Protein AF-A0A974A5U8-F1 (afdb_monomer)

Nearest PDB structures (foldseek):
  4atm-assembly1_A-2  TM=4.761E-01  e=6.269E+00  Homo sapiens
  6l88-assembly2_B  TM=3.454E-01  e=8.872E+00  Homo sapiens

Radius of gyration: 24.15 Å; Cα contacts (8 Å, |Δi|>4): 162; chains: 1; bounding box: 54×30×79 Å

Secondary structure (DSSP, 8-state):
-PPPPPSS--TTTT-S-BSSPPPPTT---GGGG-B-S--TTTS-GGGTEEEEEETTEEEEEEPEETTEE-HHHHHHHHHHTTT-HHHHHHHHHHHHHHHHHHHHHHHHHHTT-STT--HHHHHHHHHHHHHHHHHHHHTTSTTSTTHHHHHHHHHHHHHHHHHHHHHHHHHHHHHHHTT-

Structure (mmCIF, N/CA/C/O backbone):
data_AF-A0A974A5U8-F1
#
_entry.id   AF-A0A974A5U8-F1
#
loop_
_atom_site.group_PDB
_atom_site.id
_atom_site.type_symbol
_atom_site.label_atom_id
_atom_site.label_alt_id
_atom_site.label_comp_id
_atom_site.label_asym_id
_atom_site.label_entity_id
_atom_site.label_seq_id
_atom_site.pdbx_PDB_ins_code
_atom_site.Cartn_x
_atom_site.Cartn_y
_atom_site.Cartn_z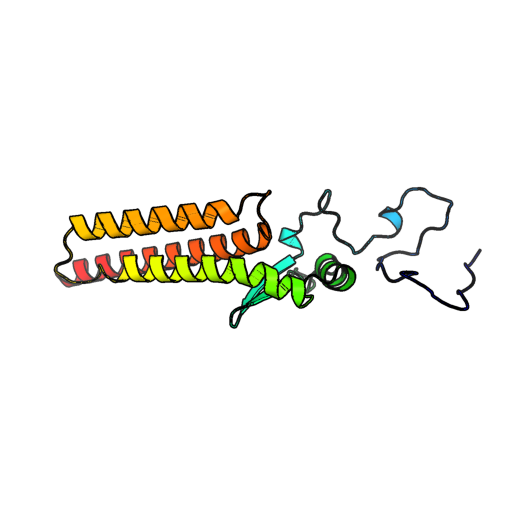
_atom_site.occupancy
_atom_site.B_iso_or_equiv
_atom_site.auth_seq_id
_atom_site.auth_comp_id
_atom_site.auth_asym_id
_atom_site.auth_atom_id
_atom_site.pdbx_PDB_model_num
ATOM 1 N N . MET A 1 1 ? 29.014 -8.882 -35.477 1.00 38.81 1 MET A N 1
ATOM 2 C CA . MET A 1 1 ? 29.226 -7.440 -35.735 1.00 38.81 1 MET A CA 1
ATOM 3 C C . MET A 1 1 ? 28.969 -6.691 -34.433 1.00 38.81 1 MET A C 1
ATOM 5 O O . MET A 1 1 ? 27.930 -6.920 -33.825 1.00 38.81 1 MET A O 1
ATOM 9 N N . GLN A 1 2 ? 29.921 -5.885 -33.952 1.00 43.06 2 GLN A N 1
ATOM 10 C CA . GLN A 1 2 ? 29.710 -5.031 -32.774 1.00 43.06 2 GLN A CA 1
ATOM 11 C C . GLN A 1 2 ? 28.903 -3.799 -33.200 1.00 43.06 2 GLN A C 1
ATOM 13 O O . GLN A 1 2 ? 29.261 -3.146 -34.179 1.00 43.06 2 GLN A O 1
ATOM 18 N N . ALA A 1 3 ? 27.806 -3.504 -32.502 1.00 55.12 3 ALA A N 1
ATOM 19 C CA . ALA A 1 3 ? 27.012 -2.309 -32.762 1.00 55.12 3 ALA A CA 1
ATOM 20 C C . ALA A 1 3 ? 27.851 -1.052 -32.468 1.00 55.12 3 ALA A C 1
ATOM 22 O O . ALA A 1 3 ? 28.459 -0.934 -31.404 1.00 55.12 3 ALA A O 1
ATOM 23 N N . THR A 1 4 ? 27.910 -0.124 -33.425 1.00 62.56 4 THR A N 1
ATOM 24 C CA . THR A 1 4 ? 28.614 1.157 -33.282 1.00 62.56 4 THR A CA 1
ATOM 25 C C . THR A 1 4 ? 27.963 1.990 -32.178 1.00 62.56 4 THR A C 1
ATOM 27 O O . THR A 1 4 ? 26.742 2.142 -32.165 1.00 62.56 4 THR A O 1
ATOM 30 N N . GLN A 1 5 ? 28.759 2.547 -31.259 1.00 59.81 5 GLN A N 1
ATOM 31 C CA . GLN A 1 5 ? 28.211 3.405 -30.207 1.00 59.81 5 GLN A CA 1
ATOM 32 C C . GLN A 1 5 ? 27.567 4.668 -30.810 1.00 59.81 5 GLN A C 1
ATOM 34 O O . GLN A 1 5 ? 28.188 5.331 -31.649 1.00 59.81 5 GLN A O 1
ATOM 39 N N . PRO A 1 6 ? 26.333 5.021 -30.407 1.00 62.78 6 PRO A N 1
ATOM 40 C CA . PRO A 1 6 ? 25.640 6.181 -30.947 1.00 62.78 6 PRO A CA 1
ATOM 41 C C . PRO A 1 6 ? 26.329 7.484 -30.524 1.00 62.78 6 PRO A C 1
ATOM 43 O O . PRO A 1 6 ? 26.659 7.691 -29.360 1.00 62.78 6 PRO A O 1
ATOM 46 N N . ARG A 1 7 ? 26.509 8.393 -31.491 1.00 70.69 7 ARG A N 1
ATOM 47 C CA . ARG A 1 7 ? 27.163 9.705 -31.312 1.00 70.69 7 ARG A CA 1
ATOM 48 C C . ARG A 1 7 ? 26.338 10.704 -30.486 1.00 70.69 7 ARG A C 1
ATOM 50 O O . ARG A 1 7 ? 26.885 11.680 -29.988 1.00 70.69 7 ARG A O 1
ATOM 57 N N . SER A 1 8 ? 25.030 10.477 -30.375 1.00 70.94 8 SER A N 1
ATOM 58 C CA . SER A 1 8 ? 24.090 11.255 -29.569 1.00 70.94 8 SER A CA 1
ATOM 59 C C . SER A 1 8 ? 22.947 10.337 -29.142 1.00 70.94 8 SER A C 1
ATOM 61 O O . SER A 1 8 ? 22.356 9.652 -29.977 1.00 70.94 8 SER A O 1
ATOM 63 N N . LEU A 1 9 ? 22.663 10.297 -27.840 1.00 65.81 9 LEU A N 1
ATOM 64 C CA . LEU A 1 9 ? 21.515 9.592 -27.276 1.00 65.81 9 LEU A CA 1
ATOM 65 C C . LEU A 1 9 ? 20.388 10.614 -27.108 1.00 65.81 9 LEU A C 1
ATOM 67 O O . LEU A 1 9 ? 20.517 11.556 -26.328 1.00 65.81 9 LEU A O 1
ATOM 71 N N . MET A 1 10 ? 19.294 10.438 -27.847 1.00 66.38 10 MET A N 1
ATOM 72 C CA . MET A 1 10 ? 18.074 11.231 -27.689 1.00 66.38 10 MET A CA 1
ATOM 73 C C . MET A 1 10 ? 16.918 10.340 -27.221 1.00 66.38 10 MET A C 1
ATOM 75 O O . MET A 1 10 ? 16.857 9.153 -27.545 1.00 66.38 10 MET A O 1
ATOM 79 N N . GLY A 1 11 ? 15.988 10.916 -26.458 1.00 70.00 11 GLY A N 1
ATOM 80 C CA . GLY A 1 11 ? 14.833 10.195 -25.919 1.00 70.00 11 GLY A CA 1
ATOM 81 C C . GLY A 1 11 ? 15.207 9.173 -24.839 1.00 70.00 11 GLY A C 1
ATOM 82 O O . GLY A 1 11 ? 16.127 9.392 -24.056 1.00 70.00 11 GLY A O 1
ATOM 83 N N . LYS A 1 12 ? 14.470 8.053 -24.786 1.00 66.31 12 LYS A N 1
ATOM 84 C CA . LYS A 1 12 ? 14.671 7.001 -23.772 1.00 66.31 12 LYS A CA 1
ATOM 85 C C . LYS A 1 12 ? 15.858 6.075 -24.058 1.00 66.31 12 LYS A C 1
ATOM 87 O O . LYS A 1 12 ? 16.250 5.344 -23.162 1.00 66.31 12 LYS A O 1
ATOM 92 N N . ALA A 1 13 ? 16.423 6.112 -25.268 1.00 69.31 13 ALA A N 1
ATOM 93 C CA . ALA A 1 13 ? 17.576 5.331 -25.729 1.00 69.31 13 ALA A CA 1
ATOM 94 C C . ALA A 1 13 ? 17.834 4.013 -24.954 1.00 69.31 13 ALA A C 1
ATOM 96 O O . ALA A 1 13 ? 17.083 3.059 -25.116 1.00 69.31 13 ALA A O 1
ATOM 97 N N . THR A 1 14 ? 18.856 3.959 -24.092 1.00 69.12 14 THR A N 1
ATOM 98 C CA . THR A 1 14 ? 19.227 2.779 -23.284 1.00 69.12 14 THR A CA 1
ATOM 99 C C . THR A 1 14 ? 18.806 2.884 -21.812 1.00 69.12 14 THR A C 1
ATOM 101 O O . THR A 1 14 ? 19.396 2.224 -20.961 1.00 69.12 14 THR A O 1
ATOM 104 N N . GLN A 1 15 ? 17.814 3.718 -21.485 1.00 79.25 15 GLN A N 1
ATOM 105 C CA . GLN A 1 15 ? 17.386 3.991 -20.103 1.00 79.25 15 GLN A CA 1
ATOM 106 C C . GLN A 1 15 ? 16.661 2.819 -19.429 1.00 79.25 15 GLN A C 1
ATOM 108 O O . GLN A 1 15 ? 16.457 2.870 -18.220 1.00 79.25 15 GLN A O 1
ATOM 113 N N . PH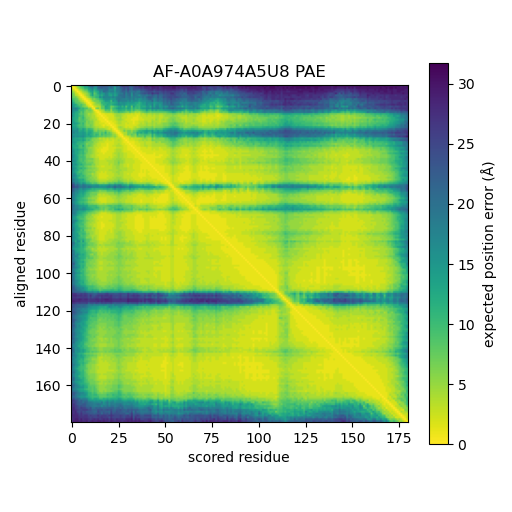E A 1 16 ? 16.265 1.786 -20.180 1.00 87.25 16 PHE A N 1
ATOM 114 C CA . PHE A 1 16 ? 15.623 0.594 -19.626 1.00 87.25 16 PHE A CA 1
ATOM 115 C C . PHE A 1 16 ? 16.658 -0.486 -19.304 1.00 87.25 16 PHE A C 1
ATOM 117 O O . PHE A 1 16 ? 17.203 -1.071 -20.235 1.00 87.25 16 PHE A O 1
ATOM 124 N N . PRO A 1 17 ? 16.966 -0.734 -18.033 1.00 91.31 17 PRO A N 1
ATOM 125 C CA . PRO A 1 17 ? 18.059 -1.598 -17.601 1.00 91.31 17 PRO A CA 1
ATOM 126 C C . PRO A 1 17 ? 17.793 -3.079 -17.916 1.00 91.31 17 PRO A C 1
ATOM 128 O O . PRO A 1 17 ? 16.652 -3.544 -17.875 1.00 91.31 17 PRO A O 1
ATOM 131 N N . VAL A 1 18 ? 18.861 -3.800 -18.254 1.00 93.06 18 VAL A N 1
ATOM 132 C CA . VAL A 1 18 ? 18.850 -5.213 -18.660 1.00 93.06 18 VAL A CA 1
ATOM 133 C C . VAL A 1 18 ? 20.073 -5.928 -18.078 1.00 93.06 18 VAL A C 1
ATOM 135 O O . VAL A 1 18 ? 21.117 -5.294 -17.902 1.00 93.06 18 VAL A O 1
ATOM 138 N N . GLY A 1 19 ? 19.946 -7.218 -17.769 1.00 92.06 19 GLY A N 1
ATOM 139 C CA . GLY A 1 19 ? 21.006 -8.038 -17.169 1.00 92.06 19 GLY A CA 1
ATOM 140 C C . GLY A 1 19 ? 21.928 -8.738 -18.165 1.00 92.06 19 GLY A C 1
ATOM 141 O O . GLY A 1 19 ? 23.041 -9.125 -17.809 1.00 92.06 19 GLY A O 1
ATOM 142 N N . ALA A 1 20 ? 21.507 -8.851 -19.423 1.00 90.62 20 ALA A N 1
ATOM 143 C CA . ALA A 1 20 ? 22.259 -9.491 -20.494 1.00 90.62 20 ALA A CA 1
ATOM 144 C C . ALA A 1 20 ? 22.532 -8.518 -21.660 1.00 90.62 20 ALA A C 1
ATOM 146 O O . ALA A 1 20 ? 22.000 -7.401 -21.693 1.00 90.62 20 ALA A O 1
ATOM 147 N N . PRO A 1 21 ? 23.395 -8.892 -22.627 1.00 88.81 21 PRO A N 1
ATOM 148 C CA . PRO A 1 21 ? 23.614 -8.081 -23.816 1.00 88.81 21 PRO A CA 1
ATOM 149 C C . PRO A 1 21 ? 22.301 -7.773 -24.538 1.00 88.81 21 PRO A C 1
ATOM 151 O O . PRO A 1 21 ? 21.473 -8.658 -24.738 1.00 88.81 21 PRO A O 1
ATOM 154 N N . ARG A 1 22 ? 22.151 -6.517 -24.969 1.00 85.94 22 ARG A N 1
ATOM 155 C CA . ARG A 1 22 ? 21.023 -6.086 -25.800 1.00 85.94 22 ARG A CA 1
ATOM 156 C C . ARG A 1 22 ? 20.930 -6.961 -27.041 1.00 85.94 22 ARG A C 1
ATOM 158 O O . ARG A 1 22 ? 21.932 -7.176 -27.733 1.00 85.94 22 ARG A O 1
ATOM 165 N N . LEU A 1 23 ? 19.725 -7.410 -27.336 1.00 83.69 23 LEU A N 1
ATOM 166 C CA . LEU A 1 23 ? 19.418 -8.167 -28.523 1.00 83.69 23 LEU A CA 1
ATOM 167 C C . LEU A 1 23 ? 19.637 -7.310 -29.759 1.00 83.69 23 LEU A C 1
ATOM 169 O O . LEU A 1 23 ? 19.350 -6.114 -29.824 1.00 83.69 23 LEU A O 1
ATOM 173 N N . GLN A 1 24 ? 20.175 -7.978 -30.765 1.00 81.00 24 GLN A N 1
ATOM 174 C CA . GLN A 1 24 ? 20.174 -7.498 -32.134 1.00 81.00 24 GLN A CA 1
ATOM 175 C C . GLN A 1 24 ? 18.938 -8.088 -32.819 1.00 81.00 24 GLN A C 1
ATOM 177 O O . GLN A 1 24 ? 18.454 -9.131 -32.382 1.00 81.00 24 GLN A O 1
ATOM 182 N N . ALA A 1 25 ? 18.445 -7.448 -33.884 1.00 76.12 25 ALA A N 1
ATOM 183 C CA . ALA A 1 25 ? 17.259 -7.861 -34.652 1.00 76.12 25 ALA A CA 1
ATOM 184 C C . ALA A 1 25 ? 17.480 -9.173 -35.445 1.00 76.12 25 ALA A C 1
ATOM 186 O O . ALA A 1 25 ? 17.411 -9.211 -36.669 1.00 76.12 25 ALA A O 1
ATOM 187 N N . ILE A 1 26 ? 17.847 -10.230 -34.727 1.00 78.81 26 ILE A N 1
ATOM 188 C CA . ILE A 1 26 ? 18.207 -11.573 -35.187 1.00 78.81 26 ILE A CA 1
ATOM 189 C C . ILE A 1 26 ? 17.361 -12.613 -34.426 1.00 78.81 26 ILE A C 1
ATOM 191 O O . ILE A 1 26 ? 17.178 -13.724 -34.912 1.00 78.81 26 ILE A O 1
ATOM 195 N N . SER A 1 27 ? 16.838 -12.256 -33.247 1.00 79.19 27 SER A N 1
ATOM 196 C CA . SER A 1 27 ? 15.986 -13.094 -32.403 1.00 79.19 27 SER A CA 1
ATOM 197 C C . SER A 1 27 ? 14.841 -12.261 -31.829 1.00 79.19 27 SER A C 1
ATOM 199 O O . SER A 1 27 ? 15.075 -11.133 -31.397 1.00 79.19 27 SER A O 1
ATOM 201 N N . ASP A 1 28 ? 13.644 -12.846 -31.781 1.00 80.19 28 ASP A N 1
ATOM 202 C CA . ASP A 1 28 ? 12.438 -12.244 -31.189 1.00 80.19 28 ASP A CA 1
ATOM 203 C C . ASP A 1 28 ? 12.263 -12.604 -29.699 1.00 80.19 28 ASP A C 1
ATOM 205 O O . ASP A 1 28 ? 11.288 -12.199 -29.060 1.00 80.19 28 ASP A O 1
ATOM 209 N N . ASP A 1 29 ? 13.194 -13.371 -29.116 1.00 87.69 29 ASP A N 1
ATOM 210 C CA . ASP A 1 29 ? 13.179 -13.682 -27.684 1.00 87.69 29 ASP A CA 1
ATOM 211 C C . ASP A 1 29 ? 13.690 -12.499 -26.856 1.00 87.69 29 ASP A C 1
ATOM 213 O O . ASP A 1 29 ? 14.825 -12.488 -26.386 1.00 87.69 29 ASP A O 1
ATOM 217 N N . HIS A 1 30 ? 12.829 -11.502 -26.656 1.00 83.12 30 HIS A N 1
ATOM 218 C CA . HIS A 1 30 ? 13.140 -10.296 -25.886 1.00 83.12 30 HIS A CA 1
ATOM 219 C C . HIS A 1 30 ? 13.536 -10.562 -24.420 1.00 83.12 30 HIS A C 1
ATOM 221 O O . HIS A 1 30 ? 14.158 -9.705 -23.791 1.00 83.12 30 HIS A O 1
ATOM 227 N N . PHE A 1 31 ? 13.224 -11.739 -23.864 1.00 87.31 31 PHE A N 1
ATOM 228 C CA . PHE A 1 31 ? 13.576 -12.090 -22.483 1.00 87.31 31 PHE A CA 1
ATOM 229 C C . PHE A 1 31 ? 15.029 -12.526 -22.334 1.00 87.31 31 PHE A C 1
ATOM 231 O O . PHE A 1 31 ? 15.563 -12.471 -21.226 1.00 87.31 31 PHE A O 1
ATOM 238 N N . ALA A 1 32 ? 15.699 -12.858 -23.438 1.00 88.81 32 ALA A N 1
ATOM 239 C CA . ALA A 1 32 ? 17.131 -13.108 -23.439 1.00 88.81 32 ALA A CA 1
ATOM 240 C C . ALA A 1 32 ? 17.954 -11.878 -23.004 1.00 88.81 32 ALA A C 1
ATOM 242 O O . ALA A 1 32 ? 19.083 -12.059 -22.556 1.00 88.81 32 ALA A O 1
ATOM 243 N N . GLU A 1 33 ? 17.402 -10.652 -23.058 1.00 89.62 33 GLU A N 1
ATOM 244 C CA . GLU A 1 33 ? 18.043 -9.458 -22.473 1.00 89.62 33 GLU A CA 1
ATOM 245 C C . GLU A 1 33 ? 18.009 -9.444 -20.938 1.00 89.62 33 GLU A C 1
ATOM 247 O O . GLU A 1 33 ? 18.768 -8.697 -20.330 1.00 89.62 33 GLU A O 1
ATOM 252 N N . GLN A 1 34 ? 17.167 -10.253 -20.289 1.00 92.56 34 GLN A N 1
ATOM 253 C CA . GLN A 1 34 ? 16.908 -10.186 -18.845 1.00 92.56 34 GLN A CA 1
ATOM 254 C C . GLN A 1 34 ? 16.459 -8.774 -18.420 1.00 92.56 34 GLN A C 1
ATOM 256 O O . GLN A 1 34 ? 17.217 -8.048 -17.771 1.00 92.56 34 GLN A O 1
ATOM 261 N N . PRO A 1 35 ? 15.254 -8.329 -18.822 1.00 93.31 35 PRO A N 1
ATOM 262 C CA . PRO A 1 35 ? 14.765 -7.001 -18.473 1.00 93.31 35 PRO A CA 1
ATOM 263 C C . PRO A 1 35 ? 14.657 -6.844 -16.956 1.00 93.31 35 PRO A C 1
ATOM 265 O O . PRO A 1 35 ? 14.105 -7.707 -16.280 1.00 93.31 35 PRO A O 1
ATOM 268 N N . TYR A 1 36 ? 15.144 -5.719 -16.425 1.00 94.88 36 TYR A N 1
ATOM 269 C CA . TYR A 1 36 ? 15.036 -5.432 -14.994 1.00 94.88 36 TYR A CA 1
ATOM 270 C C . TYR A 1 36 ? 13.783 -4.629 -14.613 1.00 94.88 36 TYR A C 1
ATOM 272 O O . TYR A 1 36 ? 13.627 -4.223 -13.467 1.00 94.88 36 TYR A O 1
ATOM 280 N N . LEU A 1 37 ? 12.870 -4.383 -15.552 1.00 94.75 37 LEU A N 1
ATOM 281 C CA . LEU A 1 37 ? 11.547 -3.869 -15.209 1.00 94.75 37 LEU A CA 1
ATOM 282 C C . LEU A 1 37 ? 10.621 -5.014 -14.818 1.00 94.75 37 LEU A C 1
ATOM 284 O O . LEU A 1 37 ? 10.591 -6.041 -15.492 1.00 94.75 37 LEU A O 1
ATOM 288 N N . ILE A 1 38 ? 9.823 -4.793 -13.776 1.00 95.94 38 ILE A N 1
ATOM 289 C CA . ILE A 1 38 ? 8.748 -5.705 -13.393 1.00 95.94 38 ILE A CA 1
ATOM 290 C C . ILE A 1 38 ? 7.733 -5.767 -14.538 1.00 95.94 38 ILE A C 1
ATOM 292 O O . ILE A 1 38 ? 7.203 -4.739 -14.967 1.00 95.94 38 ILE A O 1
ATOM 296 N N . ASP A 1 39 ? 7.449 -6.983 -14.998 1.00 94.44 39 ASP A N 1
ATOM 297 C CA . ASP A 1 39 ? 6.276 -7.312 -15.803 1.00 94.44 39 ASP A CA 1
ATOM 298 C C . ASP A 1 39 ? 5.210 -7.893 -14.859 1.00 94.44 39 ASP A C 1
ATOM 300 O O . ASP A 1 39 ? 5.325 -9.061 -14.479 1.00 94.44 39 ASP A O 1
ATOM 304 N N . PRO A 1 40 ? 4.168 -7.125 -14.478 1.00 93.06 40 PRO A N 1
ATOM 305 C CA . PRO A 1 40 ? 3.154 -7.582 -13.526 1.00 93.06 40 PRO A CA 1
ATOM 306 C C . PRO A 1 40 ? 2.346 -8.797 -13.999 1.00 93.06 40 PRO A C 1
ATOM 308 O O . PRO A 1 40 ? 1.612 -9.387 -13.214 1.00 93.06 40 PRO A O 1
ATOM 311 N N . THR A 1 41 ? 2.439 -9.172 -15.281 1.00 93.19 41 THR A N 1
ATOM 312 C CA . THR A 1 41 ? 1.776 -10.373 -15.816 1.00 93.19 41 THR A CA 1
ATOM 313 C C . THR A 1 41 ? 2.575 -11.654 -15.570 1.00 93.19 41 THR A C 1
ATOM 315 O O . THR A 1 41 ? 2.069 -12.751 -15.803 1.00 93.19 41 THR A O 1
ATOM 318 N N . ARG A 1 42 ? 3.825 -11.523 -15.109 1.00 92.31 42 ARG A N 1
ATOM 319 C CA . ARG A 1 42 ? 4.779 -12.629 -14.934 1.00 92.31 42 ARG A CA 1
ATOM 320 C C . ARG A 1 42 ? 5.436 -12.640 -13.564 1.00 92.31 42 ARG A C 1
ATOM 322 O O . ARG A 1 42 ? 5.719 -13.711 -13.037 1.00 92.31 42 ARG A O 1
ATOM 329 N N . THR A 1 43 ? 5.690 -11.459 -13.020 1.00 94.00 43 THR A N 1
ATOM 330 C CA . THR A 1 43 ? 6.336 -11.247 -11.732 1.00 94.00 43 THR A CA 1
ATOM 331 C C . THR A 1 43 ? 5.346 -10.565 -10.812 1.00 94.00 43 THR A C 1
ATOM 333 O O . THR A 1 43 ? 4.816 -9.509 -11.155 1.00 94.00 43 THR A O 1
ATOM 336 N N . ASP A 1 44 ? 5.121 -11.159 -9.644 1.00 94.56 44 ASP A N 1
ATOM 337 C CA . ASP A 1 44 ? 4.320 -10.543 -8.595 1.00 94.56 44 ASP A CA 1
ATOM 338 C C . ASP A 1 44 ? 5.040 -9.292 -8.052 1.00 94.56 44 ASP A C 1
ATOM 340 O O . ASP A 1 44 ? 6.115 -9.420 -7.457 1.00 94.56 44 ASP A O 1
ATOM 344 N N . PRO A 1 45 ? 4.492 -8.076 -8.244 1.00 95.44 45 PRO A N 1
ATOM 345 C CA . PRO A 1 45 ? 5.136 -6.855 -7.776 1.00 95.44 45 PRO A CA 1
ATOM 346 C C . PRO A 1 45 ? 5.261 -6.777 -6.250 1.00 95.44 45 PRO A C 1
ATOM 348 O O . PRO A 1 45 ? 6.132 -6.054 -5.770 1.00 95.44 45 PRO A O 1
ATOM 351 N N . GLU A 1 46 ? 4.420 -7.486 -5.489 1.00 93.56 46 GLU A N 1
ATOM 352 C CA . GLU A 1 46 ? 4.452 -7.463 -4.017 1.00 93.56 46 GLU A CA 1
ATOM 353 C C . GLU A 1 46 ? 5.729 -8.101 -3.450 1.00 93.56 46 GLU A C 1
ATOM 355 O O . GLU A 1 46 ? 6.159 -7.756 -2.351 1.00 93.56 46 GLU A O 1
ATOM 360 N N . LEU A 1 47 ? 6.384 -8.975 -4.220 1.00 95.12 47 LEU A N 1
ATOM 361 C CA . LEU A 1 47 ? 7.660 -9.588 -3.843 1.00 95.12 47 LEU A CA 1
ATOM 362 C C . LEU A 1 47 ? 8.863 -8.675 -4.111 1.00 95.12 47 LEU A C 1
ATOM 364 O O . LEU A 1 47 ? 9.932 -8.876 -3.54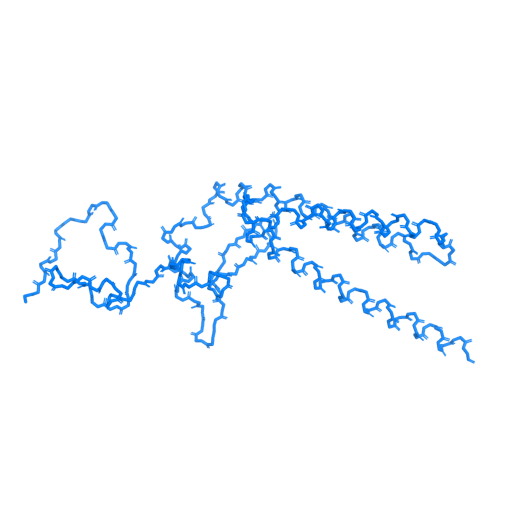0 1.00 95.12 47 LEU A O 1
ATOM 368 N N . GLU A 1 48 ? 8.691 -7.675 -4.975 1.00 97.12 48 GLU A N 1
ATOM 369 C CA . GLU A 1 48 ? 9.772 -6.818 -5.469 1.00 97.12 48 GLU A CA 1
ATOM 370 C C . GLU A 1 48 ? 9.696 -5.391 -4.905 1.00 97.12 48 GLU A C 1
ATOM 372 O O . GLU A 1 48 ? 10.693 -4.662 -4.898 1.00 97.12 48 GLU A O 1
ATOM 377 N N . LEU A 1 49 ? 8.520 -4.972 -4.428 1.00 97.19 49 LEU A N 1
ATOM 378 C CA . LEU A 1 49 ? 8.232 -3.619 -3.956 1.00 97.19 49 LEU A CA 1
ATOM 379 C C . LEU A 1 49 ? 7.750 -3.629 -2.505 1.00 97.19 49 LEU A C 1
ATOM 381 O O . LEU A 1 49 ? 6.860 -4.383 -2.130 1.00 97.19 49 LEU A O 1
ATOM 385 N N . LEU A 1 50 ? 8.278 -2.703 -1.708 1.00 96.12 50 LEU A N 1
ATOM 386 C CA . LEU A 1 50 ? 7.895 -2.490 -0.320 1.00 96.12 50 LEU A CA 1
ATOM 387 C C . LEU A 1 50 ? 7.240 -1.118 -0.154 1.00 96.12 50 LEU A C 1
ATOM 389 O O . LEU A 1 50 ? 7.834 -0.086 -0.469 1.00 96.12 50 LEU A O 1
ATOM 393 N N . TRP A 1 51 ? 6.027 -1.091 0.391 1.00 95.62 51 TRP A N 1
ATOM 394 C CA . TRP A 1 51 ? 5.370 0.155 0.775 1.00 95.62 51 TRP A CA 1
ATOM 395 C C . TRP A 1 51 ? 5.824 0.597 2.162 1.00 95.62 51 TRP A C 1
ATOM 397 O O . TRP A 1 51 ? 5.647 -0.117 3.145 1.00 95.62 51 TRP A O 1
ATOM 407 N N . LEU A 1 52 ? 6.353 1.815 2.251 1.00 91.75 52 LEU A N 1
ATOM 408 C CA . LEU A 1 52 ? 6.664 2.464 3.517 1.00 91.75 52 LEU A CA 1
ATOM 409 C C . LEU A 1 52 ? 5.712 3.628 3.769 1.00 91.75 52 LEU A C 1
ATOM 411 O O . LEU A 1 52 ? 5.374 4.408 2.870 1.00 91.75 52 LEU A O 1
ATOM 415 N N . HIS A 1 53 ? 5.309 3.771 5.028 1.00 86.94 53 HIS A N 1
ATOM 416 C CA . HIS A 1 53 ? 4.424 4.830 5.497 1.00 86.94 53 HIS A CA 1
ATOM 417 C C . HIS A 1 53 ? 5.124 5.611 6.618 1.00 86.94 53 HIS A C 1
ATOM 419 O O . HIS A 1 53 ? 4.961 5.301 7.795 1.00 86.94 53 HIS A O 1
ATOM 425 N N . HIS A 1 54 ? 5.911 6.633 6.268 1.00 71.62 54 HIS A N 1
ATOM 426 C CA . HIS A 1 54 ? 6.672 7.444 7.228 1.00 71.62 54 HIS A CA 1
ATOM 427 C C . HIS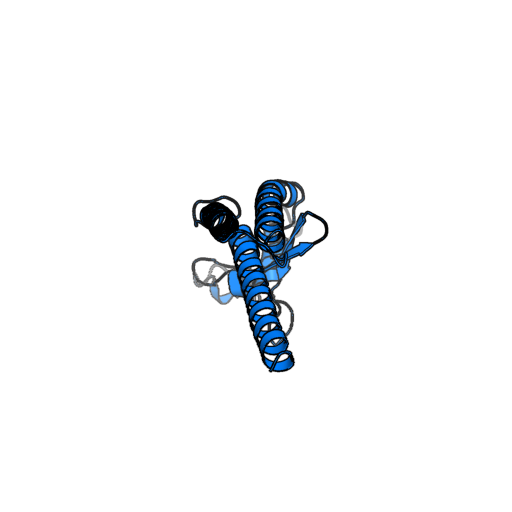 A 1 54 ? 6.248 8.920 7.184 1.00 71.62 54 HIS A C 1
ATOM 429 O O . HIS A 1 54 ? 5.865 9.428 6.133 1.00 71.62 54 HIS A O 1
ATOM 435 N N . ALA A 1 55 ? 6.285 9.607 8.335 1.00 66.88 55 ALA A N 1
ATOM 436 C CA . ALA A 1 55 ? 6.128 11.066 8.465 1.00 66.88 55 ALA A CA 1
ATOM 437 C C . ALA A 1 55 ? 4.980 11.711 7.647 1.00 66.88 55 ALA A C 1
ATOM 439 O O . ALA A 1 55 ? 5.097 12.829 7.153 1.00 66.88 55 ALA A O 1
ATOM 440 N N . GLY A 1 56 ? 3.850 11.014 7.503 1.00 80.75 56 GLY A N 1
ATOM 441 C CA . GLY A 1 56 ? 2.660 11.545 6.824 1.00 80.75 56 GLY A CA 1
ATOM 442 C C . GLY A 1 56 ? 2.493 11.134 5.360 1.00 80.75 56 GLY A C 1
ATOM 443 O O . GLY A 1 56 ? 1.368 11.173 4.879 1.00 80.75 56 GLY A O 1
ATOM 444 N N . TYR A 1 57 ? 3.528 10.638 4.688 1.00 86.19 57 TYR A N 1
ATOM 445 C CA . TYR A 1 57 ? 3.481 10.247 3.276 1.00 86.19 57 TYR A CA 1
ATOM 446 C C . TYR A 1 57 ? 3.703 8.740 3.091 1.00 86.19 57 TYR A C 1
ATOM 448 O O . TYR A 1 57 ? 4.027 8.015 4.034 1.00 86.19 57 TYR A O 1
ATOM 456 N N . SER A 1 58 ? 3.489 8.257 1.866 1.00 90.44 58 SER A N 1
ATOM 457 C CA . SER A 1 58 ? 3.862 6.898 1.473 1.00 90.44 58 SER A CA 1
ATOM 458 C C . SER A 1 58 ? 4.932 6.936 0.393 1.00 90.44 58 SER A C 1
ATOM 460 O O . SER A 1 58 ? 4.804 7.702 -0.563 1.00 90.44 58 SER A O 1
ATOM 462 N N . ILE A 1 59 ? 5.958 6.102 0.521 1.00 94.06 59 ILE A N 1
ATOM 463 C CA . ILE A 1 59 ? 6.975 5.847 -0.505 1.00 94.06 59 ILE A CA 1
ATOM 464 C C . ILE A 1 59 ? 7.038 4.356 -0.817 1.00 94.06 59 ILE A C 1
ATOM 466 O O . ILE A 1 59 ? 6.593 3.535 -0.018 1.00 94.06 59 ILE A O 1
ATOM 470 N N . VAL A 1 60 ? 7.561 4.037 -1.996 1.00 95.81 60 VAL A N 1
ATOM 471 C CA . VAL A 1 60 ? 7.865 2.668 -2.410 1.00 95.81 60 VAL A CA 1
ATOM 472 C C . VAL A 1 60 ? 9.374 2.490 -2.382 1.00 95.81 60 VAL A C 1
ATOM 474 O O . VAL A 1 60 ? 10.093 3.293 -2.974 1.00 95.81 60 VAL A O 1
ATOM 477 N N . GLU A 1 61 ? 9.850 1.447 -1.728 1.00 96.56 61 GLU A N 1
ATOM 478 C CA . GLU A 1 61 ? 11.240 1.005 -1.787 1.00 96.56 61 GLU A CA 1
ATOM 479 C C . GLU A 1 61 ? 11.328 -0.357 -2.473 1.00 96.56 61 GLU A C 1
ATOM 481 O O . GLU A 1 61 ? 10.319 -1.031 -2.681 1.00 96.56 61 GLU A O 1
ATOM 486 N N . ALA A 1 62 ? 12.534 -0.747 -2.878 1.00 97.62 62 ALA A N 1
ATOM 487 C CA . ALA A 1 62 ? 12.754 -2.108 -3.337 1.00 97.62 62 ALA A CA 1
ATOM 488 C C . ALA A 1 62 ? 12.621 -3.057 -2.141 1.00 97.62 62 ALA A C 1
ATOM 490 O O . ALA A 1 62 ? 13.166 -2.782 -1.070 1.00 97.62 62 ALA A O 1
ATOM 491 N N . ALA A 1 63 ? 11.908 -4.166 -2.324 1.00 97.06 63 ALA A N 1
ATOM 492 C CA . ALA A 1 63 ? 11.849 -5.215 -1.316 1.00 97.06 63 ALA A CA 1
ATOM 493 C C . ALA A 1 63 ? 13.256 -5.766 -1.038 1.00 97.06 63 ALA A C 1
ATOM 495 O O . ALA A 1 63 ? 14.120 -5.764 -1.915 1.00 97.06 63 ALA A O 1
ATOM 496 N N . VAL A 1 64 ? 13.505 -6.223 0.189 1.00 95.94 64 VAL A N 1
ATOM 497 C CA . VAL A 1 64 ? 14.795 -6.813 0.572 1.00 95.94 64 VAL A CA 1
ATOM 498 C C . VAL A 1 64 ? 14.723 -8.327 0.396 1.00 95.94 64 VAL A C 1
ATOM 500 O O . VAL A 1 64 ? 13.918 -8.993 1.044 1.00 95.94 64 VAL A O 1
ATOM 503 N N . CYS A 1 65 ? 15.585 -8.860 -0.463 1.00 89.06 65 CYS A N 1
ATOM 504 C CA . CYS A 1 65 ? 15.770 -10.286 -0.712 1.00 89.06 65 CYS A CA 1
ATOM 505 C C . CYS A 1 65 ? 17.035 -10.803 0.004 1.00 89.06 65 CYS A C 1
ATOM 507 O O . CYS A 1 65 ? 17.772 -10.039 0.632 1.00 89.06 65 CYS A O 1
ATOM 509 N N . SER A 1 66 ? 17.318 -12.106 -0.109 1.00 88.19 66 SER A N 1
ATOM 510 C CA . SER A 1 66 ? 18.512 -12.745 0.477 1.00 88.19 66 SER A CA 1
ATOM 511 C C . SER A 1 66 ? 19.831 -12.096 0.053 1.00 88.19 66 SER A C 1
ATOM 513 O O . SER A 1 66 ? 20.757 -12.013 0.855 1.00 88.19 66 SER A O 1
ATOM 515 N N . ASP A 1 67 ? 19.897 -11.607 -1.186 1.00 90.25 67 ASP A N 1
ATOM 516 C CA . ASP A 1 67 ? 21.104 -11.036 -1.794 1.00 90.25 67 ASP A CA 1
ATOM 517 C C . ASP A 1 67 ? 21.130 -9.495 -1.751 1.00 90.25 67 ASP A C 1
ATOM 519 O O . ASP A 1 67 ? 21.963 -8.859 -2.397 1.00 90.25 67 ASP A O 1
ATOM 523 N N . GLY A 1 68 ? 20.223 -8.881 -0.981 1.00 94.19 68 GLY A N 1
ATOM 524 C CA . GLY A 1 68 ? 20.063 -7.430 -0.870 1.00 94.19 68 GLY A CA 1
ATOM 525 C C . GLY A 1 68 ? 18.762 -6.914 -1.498 1.00 94.19 68 GLY A C 1
ATOM 526 O O . GLY A 1 68 ? 17.827 -7.687 -1.706 1.00 94.19 68 GLY A O 1
ATOM 527 N N . PRO A 1 69 ? 18.655 -5.599 -1.764 1.00 96.56 69 PRO A N 1
ATOM 528 C CA . PRO A 1 69 ? 17.460 -5.014 -2.367 1.00 96.56 69 PRO A CA 1
ATOM 529 C C . PRO A 1 69 ? 17.162 -5.605 -3.748 1.00 96.56 69 PRO A C 1
ATOM 531 O O . PRO A 1 69 ? 18.073 -5.805 -4.553 1.00 96.56 69 PRO A O 1
ATOM 534 N N . SER A 1 70 ? 15.882 -5.813 -4.048 1.00 97.38 70 SER A N 1
ATOM 535 C CA . SER A 1 70 ? 15.420 -6.283 -5.347 1.00 97.38 70 SER A CA 1
ATOM 536 C C . SER A 1 70 ? 15.919 -5.365 -6.462 1.00 97.38 70 SER A C 1
ATOM 538 O O . SER A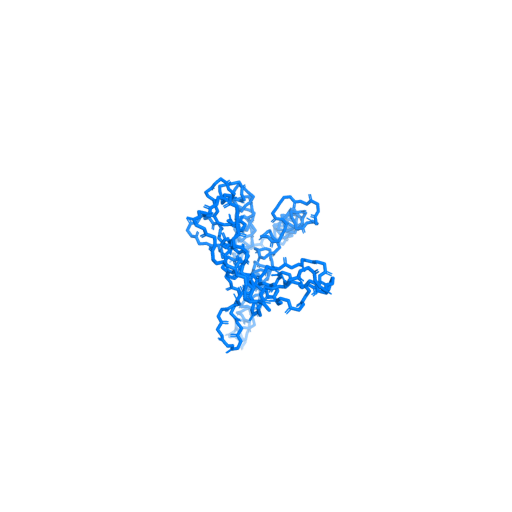 1 70 ? 15.650 -4.154 -6.484 1.00 97.38 70 SER A O 1
ATOM 540 N N . ILE A 1 71 ? 16.623 -5.960 -7.427 1.00 96.12 71 ILE A N 1
ATOM 541 C CA . ILE A 1 71 ? 17.037 -5.267 -8.647 1.00 96.12 71 ILE A CA 1
ATOM 542 C C . ILE A 1 71 ? 15.789 -4.858 -9.437 1.00 96.12 71 ILE A C 1
ATOM 544 O O . ILE A 1 71 ? 15.679 -3.699 -9.830 1.00 96.12 71 ILE A O 1
ATOM 548 N N . LEU A 1 72 ? 14.812 -5.761 -9.593 1.00 96.31 72 LEU A N 1
ATOM 549 C CA . LEU A 1 72 ? 13.567 -5.486 -10.317 1.00 96.31 72 LEU A CA 1
ATOM 550 C C . LEU A 1 72 ? 12.795 -4.310 -9.710 1.00 96.31 72 LEU A C 1
ATOM 552 O O . LEU A 1 72 ? 12.376 -3.393 -10.425 1.00 96.31 72 LEU A O 1
ATOM 556 N N . GLY A 1 73 ? 12.653 -4.299 -8.385 1.00 97.19 73 GLY A N 1
ATOM 557 C CA . GLY A 1 73 ? 12.024 -3.214 -7.643 1.00 97.19 73 GLY A CA 1
ATOM 558 C C . GLY A 1 73 ? 12.773 -1.895 -7.819 1.00 97.19 73 GLY A C 1
ATOM 559 O O . GLY A 1 73 ? 12.175 -0.884 -8.195 1.00 97.19 73 GLY A O 1
ATOM 560 N N . SER A 1 74 ? 14.095 -1.908 -7.632 1.00 96.88 74 SER A N 1
ATOM 561 C CA . SER A 1 74 ? 14.955 -0.718 -7.735 1.00 96.88 74 SER A CA 1
ATOM 562 C C . SER A 1 74 ? 14.911 -0.080 -9.128 1.00 96.88 74 SER A C 1
ATOM 564 O O . SER A 1 74 ? 14.744 1.138 -9.280 1.00 96.88 74 SER A O 1
ATOM 566 N N . GLU A 1 75 ? 15.052 -0.902 -10.166 1.00 96.38 75 GLU A N 1
ATOM 567 C CA . GLU A 1 75 ? 14.984 -0.489 -11.565 1.00 96.38 75 GLU A CA 1
ATOM 568 C C . GLU A 1 75 ? 13.588 0.019 -11.937 1.00 96.38 75 GLU A C 1
ATOM 570 O O . GLU A 1 75 ? 13.470 1.102 -12.515 1.00 96.38 75 GLU A O 1
ATOM 575 N N . THR A 1 76 ? 12.526 -0.669 -11.513 1.00 96.81 76 THR A N 1
ATOM 576 C CA . THR A 1 76 ? 11.143 -0.232 -11.756 1.00 96.81 76 THR A CA 1
ATOM 577 C C . THR A 1 76 ? 10.855 1.116 -11.102 1.00 96.81 76 THR A C 1
ATOM 579 O O . THR A 1 76 ? 10.452 2.050 -11.798 1.00 96.81 76 THR A O 1
ATOM 582 N N . ILE A 1 77 ? 11.131 1.274 -9.800 1.00 96.50 77 ILE A N 1
ATOM 583 C CA . ILE A 1 77 ? 10.912 2.530 -9.060 1.00 96.50 77 ILE A CA 1
ATOM 584 C C . ILE A 1 77 ? 11.587 3.706 -9.767 1.00 96.50 77 ILE A C 1
ATOM 586 O O . ILE A 1 77 ? 10.968 4.762 -9.927 1.00 96.50 77 ILE A O 1
ATOM 590 N N . ARG A 1 78 ? 12.833 3.521 -10.213 1.00 94.88 78 ARG A N 1
ATOM 591 C CA . ARG A 1 78 ? 13.603 4.554 -10.909 1.00 94.88 78 ARG A CA 1
ATOM 592 C C . ARG A 1 78 ? 13.047 4.865 -12.294 1.00 94.88 78 ARG A C 1
ATOM 594 O O . ARG A 1 78 ? 12.857 6.035 -12.618 1.00 94.88 78 ARG A O 1
ATOM 601 N N . CYS A 1 79 ? 12.805 3.847 -13.115 1.00 93.81 79 CYS A N 1
ATOM 602 C CA . CYS A 1 79 ? 12.422 4.024 -14.515 1.00 93.81 79 CYS A CA 1
ATOM 603 C C . CYS A 1 79 ? 11.003 4.572 -14.682 1.00 93.81 79 CYS A C 1
ATOM 605 O O . CYS A 1 79 ? 10.770 5.371 -15.592 1.00 93.81 79 CYS A O 1
ATOM 607 N N . VAL A 1 80 ? 10.061 4.161 -13.824 1.00 92.62 80 VAL A N 1
ATOM 608 C CA . VAL A 1 80 ? 8.666 4.642 -13.877 1.00 92.62 80 VAL A CA 1
ATOM 609 C C . VAL A 1 80 ? 8.367 5.722 -12.832 1.00 92.62 80 VAL A C 1
ATOM 611 O O . VAL A 1 80 ? 7.245 6.216 -12.757 1.00 92.62 80 VAL A O 1
ATOM 614 N N . ALA A 1 81 ? 9.382 6.130 -12.065 1.00 94.44 81 ALA A N 1
ATOM 615 C CA . ALA A 1 81 ? 9.324 7.198 -11.073 1.00 94.44 81 ALA A CA 1
ATOM 616 C C . ALA A 1 81 ? 8.189 7.016 -10.044 1.00 94.44 81 ALA A C 1
ATOM 618 O O . ALA A 1 81 ? 7.432 7.950 -9.769 1.00 94.44 81 ALA A O 1
ATOM 619 N N . LEU A 1 82 ? 8.094 5.828 -9.428 1.00 95.25 82 LEU A N 1
ATOM 620 C CA . LEU A 1 82 ? 7.039 5.497 -8.448 1.00 95.25 82 LEU A CA 1
ATOM 621 C C . LEU A 1 82 ? 7.018 6.427 -7.221 1.00 95.25 82 LEU A C 1
ATOM 623 O O . LEU A 1 82 ? 6.010 6.508 -6.521 1.00 95.25 82 LEU A O 1
ATOM 627 N N . ASN A 1 83 ? 8.094 7.177 -6.976 1.00 95.94 83 ASN A N 1
ATOM 628 C CA . ASN A 1 83 ? 8.189 8.179 -5.910 1.00 95.94 83 ASN A CA 1
ATOM 629 C C . ASN A 1 83 ? 8.190 9.629 -6.415 1.00 95.94 83 ASN A C 1
ATOM 631 O O . ASN A 1 83 ? 8.634 10.531 -5.708 1.00 95.94 83 ASN A O 1
ATOM 635 N N . ARG A 1 84 ? 7.687 9.888 -7.628 1.00 95.62 84 ARG A N 1
ATOM 636 C CA . ARG A 1 84 ? 7.490 11.258 -8.117 1.00 95.62 84 ARG A CA 1
ATOM 637 C C . ARG A 1 84 ? 6.525 12.024 -7.204 1.00 95.62 84 ARG A C 1
ATOM 639 O O . ARG A 1 84 ? 5.498 11.481 -6.801 1.00 95.62 84 ARG A O 1
ATOM 646 N N . LEU A 1 85 ? 6.828 13.299 -6.945 1.00 94.19 85 LEU A N 1
ATOM 647 C CA . LEU A 1 85 ? 6.093 14.158 -6.007 1.00 94.19 85 LEU A CA 1
ATOM 648 C C . LEU A 1 85 ? 4.570 14.122 -6.206 1.00 94.19 85 LEU A C 1
ATOM 650 O O . LEU A 1 85 ? 3.849 13.832 -5.258 1.00 94.19 85 LEU A O 1
ATOM 654 N N . ASP A 1 86 ? 4.088 14.338 -7.432 1.00 94.69 86 ASP A N 1
ATOM 655 C CA . ASP A 1 86 ? 2.647 14.366 -7.736 1.00 94.69 86 ASP A CA 1
ATOM 656 C C . ASP A 1 86 ? 1.956 13.032 -7.392 1.00 94.69 86 ASP A C 1
ATOM 658 O O . ASP A 1 86 ? 0.834 13.001 -6.879 1.00 94.69 86 ASP A O 1
ATOM 662 N N . LEU A 1 87 ? 2.649 11.911 -7.629 1.00 94.81 87 LEU A N 1
ATOM 663 C CA . LEU A 1 87 ? 2.154 10.567 -7.334 1.00 94.81 87 LEU A CA 1
ATOM 664 C C . LEU A 1 87 ? 2.123 10.310 -5.823 1.00 94.81 87 LEU A C 1
ATOM 666 O O . LEU A 1 87 ? 1.137 9.787 -5.305 1.00 94.81 87 LEU A O 1
ATOM 670 N N . VAL A 1 88 ? 3.179 10.726 -5.114 1.00 94.94 88 VAL A N 1
ATOM 671 C CA . VAL A 1 88 ? 3.276 10.669 -3.647 1.00 94.94 88 VAL A CA 1
ATOM 672 C C . VAL A 1 88 ? 2.158 11.487 -3.006 1.00 94.94 88 VAL A C 1
ATOM 674 O O . VAL A 1 88 ? 1.469 11.000 -2.110 1.00 94.94 88 VAL A O 1
ATOM 677 N N . GLN A 1 89 ? 1.936 12.714 -3.474 1.00 93.56 89 GLN A N 1
ATOM 678 C CA . GLN A 1 89 ? 0.872 13.586 -2.981 1.00 93.56 89 GLN A CA 1
ATOM 679 C C . GLN A 1 89 ? -0.509 12.973 -3.232 1.00 93.56 89 GLN A C 1
ATOM 681 O O . GLN A 1 89 ? -1.320 12.897 -2.309 1.00 93.56 89 GLN A O 1
ATOM 686 N N . SER A 1 90 ? -0.747 12.455 -4.440 1.00 94.31 90 SER A N 1
ATOM 687 C CA . SER A 1 90 ? -2.025 11.835 -4.808 1.00 94.31 90 SER A CA 1
ATOM 688 C C . SER A 1 90 ? -2.370 10.642 -3.913 1.00 94.31 90 SER A C 1
ATOM 690 O O . SER A 1 90 ? -3.470 10.582 -3.361 1.00 94.31 90 SER A O 1
ATOM 692 N N . ARG A 1 91 ? -1.426 9.718 -3.683 1.00 95.25 91 ARG A N 1
ATOM 693 C CA . ARG A 1 91 ? -1.670 8.565 -2.796 1.00 95.25 91 ARG A CA 1
ATOM 694 C C . ARG A 1 91 ? -1.755 8.943 -1.319 1.00 95.25 91 ARG A C 1
ATOM 696 O O . ARG A 1 91 ? -2.459 8.285 -0.556 1.00 95.25 91 ARG A O 1
ATOM 703 N N . THR A 1 92 ? -1.105 10.037 -0.916 1.00 93.00 92 THR A N 1
ATOM 704 C CA . THR A 1 92 ? -1.163 10.542 0.464 1.00 93.00 92 THR A CA 1
ATOM 705 C C . THR A 1 92 ? -2.587 10.944 0.864 1.00 93.00 92 THR A C 1
ATOM 707 O O . THR A 1 92 ? -2.967 10.761 2.018 1.00 93.00 92 THR A O 1
ATOM 710 N N . VAL A 1 93 ? -3.424 11.396 -0.079 1.00 92.75 93 VAL A N 1
ATOM 711 C CA . VAL A 1 93 ? -4.850 11.664 0.188 1.00 92.75 93 VAL A CA 1
ATOM 712 C C . VAL A 1 93 ? -5.569 10.408 0.688 1.00 92.75 93 VAL A C 1
ATOM 714 O O . VAL A 1 93 ? -6.324 10.477 1.658 1.00 92.75 93 VAL A O 1
ATOM 717 N N . ILE A 1 94 ? -5.315 9.257 0.061 1.00 94.38 94 ILE A N 1
ATOM 718 C CA . ILE A 1 94 ? -5.903 7.976 0.474 1.00 94.38 94 ILE A CA 1
ATOM 719 C C . ILE A 1 94 ? -5.286 7.517 1.790 1.00 94.38 94 ILE A C 1
ATOM 721 O O . ILE A 1 94 ? -6.017 7.186 2.721 1.00 94.38 94 ILE A O 1
ATOM 725 N N . LEU A 1 95 ? -3.957 7.584 1.912 1.00 95.56 95 LEU A N 1
ATOM 726 C CA . LEU A 1 95 ? -3.25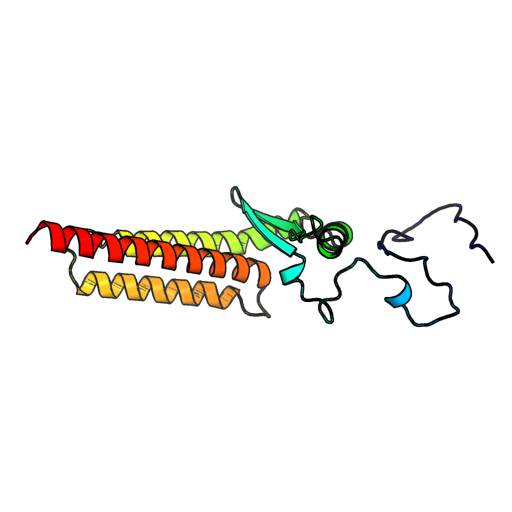7 7.220 3.143 1.00 95.56 95 LEU A CA 1
ATOM 727 C C . LEU A 1 95 ? -3.799 7.979 4.361 1.00 95.56 95 LEU A C 1
ATOM 729 O O . LEU A 1 95 ? -3.992 7.384 5.416 1.00 95.56 95 LEU A O 1
ATOM 733 N N . ASN A 1 96 ? -4.077 9.276 4.231 1.00 94.62 96 ASN A N 1
ATOM 734 C CA . ASN A 1 96 ? -4.612 10.079 5.329 1.00 94.62 96 ASN A CA 1
ATOM 735 C C . ASN A 1 96 ? -6.009 9.621 5.764 1.00 94.62 96 ASN A C 1
ATOM 737 O O . ASN A 1 96 ? -6.296 9.614 6.960 1.00 94.62 96 ASN A O 1
ATOM 741 N N . ARG A 1 97 ? -6.860 9.186 4.825 1.00 93.94 97 ARG A N 1
ATOM 742 C CA . ARG A 1 97 ? -8.170 8.595 5.152 1.00 93.94 97 ARG A CA 1
ATOM 743 C C . ARG A 1 97 ? -8.008 7.282 5.914 1.00 93.94 97 ARG A C 1
ATOM 745 O O . ARG A 1 97 ? -8.671 7.082 6.927 1.00 93.94 97 ARG A O 1
ATOM 752 N N . LEU A 1 98 ? -7.089 6.423 5.469 1.00 96.25 98 LEU A N 1
ATOM 753 C CA . LEU A 1 98 ? -6.784 5.158 6.144 1.00 96.25 98 LEU A CA 1
ATOM 754 C C . LEU A 1 98 ? -6.222 5.389 7.554 1.00 96.25 98 LEU A C 1
ATOM 756 O O . LEU A 1 98 ? -6.674 4.756 8.505 1.00 96.25 98 LEU A O 1
ATOM 760 N N . LYS A 1 99 ? -5.305 6.351 7.715 1.00 95.44 99 LYS A N 1
ATOM 761 C CA . LYS A 1 99 ? -4.758 6.757 9.019 1.00 95.44 99 LYS A CA 1
ATOM 762 C C . LYS A 1 99 ? -5.832 7.287 9.960 1.00 95.44 99 LYS A C 1
ATOM 764 O O . LYS A 1 99 ? -5.846 6.902 11.122 1.00 95.44 99 LYS A O 1
ATOM 769 N N . LEU A 1 100 ? -6.738 8.131 9.464 1.00 95.00 100 LEU A N 1
ATOM 770 C CA . LEU A 1 100 ? -7.846 8.648 10.264 1.00 95.00 100 LEU A CA 1
ATOM 771 C C . LEU A 1 100 ? -8.748 7.513 10.764 1.00 95.00 100 LEU A C 1
ATOM 773 O O . LEU A 1 100 ? -9.093 7.487 11.944 1.00 95.00 100 LEU A O 1
ATOM 777 N N . ASN A 1 101 ? -9.094 6.562 9.891 1.00 96.00 101 ASN A N 1
ATOM 778 C CA . ASN A 1 101 ? -9.872 5.388 10.284 1.00 96.00 101 ASN A CA 1
ATOM 779 C C . ASN A 1 101 ? -9.132 4.537 11.316 1.00 96.00 101 ASN A C 1
ATOM 781 O O . ASN A 1 101 ? -9.732 4.204 12.332 1.00 96.00 101 ASN A O 1
ATOM 785 N N . ARG A 1 102 ? -7.836 4.262 11.114 1.00 96.00 102 ARG A N 1
ATOM 786 C CA . ARG A 1 102 ? -6.996 3.571 12.102 1.00 96.00 102 ARG A CA 1
ATOM 787 C C . ARG A 1 102 ? -7.059 4.260 13.467 1.00 96.00 102 ARG A C 1
ATOM 789 O O . ARG A 1 102 ? -7.339 3.602 14.460 1.00 96.00 102 ARG A O 1
ATOM 796 N N . THR A 1 103 ? -6.813 5.570 13.523 1.00 95.12 103 THR A N 1
ATOM 797 C CA . THR A 1 103 ? -6.854 6.332 14.781 1.00 95.12 103 THR A CA 1
ATOM 798 C C . THR A 1 103 ? -8.213 6.205 15.458 1.00 95.12 103 THR A C 1
ATOM 800 O O . THR A 1 103 ? -8.266 5.899 16.641 1.00 95.12 103 THR A O 1
ATOM 803 N N . LYS A 1 104 ? -9.309 6.357 14.706 1.00 94.12 104 LYS A N 1
ATOM 804 C CA . LYS A 1 104 ? -10.664 6.241 15.257 1.00 94.12 104 LYS A CA 1
ATOM 805 C C . LYS A 1 104 ? -10.990 4.838 15.759 1.00 94.12 104 LYS A C 1
ATOM 807 O O . LYS A 1 104 ? -11.630 4.716 16.788 1.00 94.12 104 LYS A O 1
ATOM 812 N N . ILE A 1 105 ? -10.537 3.798 15.062 1.00 94.56 105 ILE A N 1
ATOM 813 C CA . ILE A 1 105 ? -10.701 2.411 15.514 1.00 94.56 105 ILE A CA 1
ATOM 814 C C . ILE A 1 105 ? -9.991 2.208 16.853 1.00 94.56 105 ILE A C 1
ATOM 816 O O . ILE A 1 105 ? -10.589 1.665 17.773 1.00 94.56 105 ILE A O 1
ATOM 820 N N . MET A 1 106 ? -8.742 2.661 16.977 1.00 93.62 106 MET A N 1
ATOM 821 C CA . MET A 1 106 ? -7.993 2.512 18.227 1.00 93.62 106 MET A CA 1
ATOM 822 C C . MET A 1 106 ? -8.617 3.324 19.368 1.00 93.62 106 MET A C 1
ATOM 824 O O . MET A 1 106 ? -8.770 2.793 20.460 1.00 93.62 106 MET A O 1
ATOM 828 N N . GLU A 1 107 ? -9.040 4.566 19.110 1.00 90.44 107 GLU A N 1
ATOM 829 C CA . GLU A 1 107 ? -9.756 5.394 20.094 1.00 90.44 107 GLU A CA 1
ATOM 830 C C . GLU A 1 107 ? -11.058 4.726 20.569 1.00 90.44 107 GLU A C 1
ATOM 832 O O . GLU A 1 107 ? -11.288 4.647 21.775 1.00 90.44 107 GLU A O 1
ATOM 837 N N . ASP A 1 108 ? -11.879 4.215 19.640 1.00 87.25 108 ASP A N 1
ATOM 838 C CA . ASP A 1 108 ? -13.142 3.529 19.951 1.00 87.25 108 ASP A CA 1
ATOM 839 C C . ASP A 1 108 ? -12.874 2.288 20.833 1.00 87.25 108 ASP A C 1
ATOM 841 O O . ASP A 1 108 ? -13.554 2.083 21.832 1.00 87.25 108 ASP A O 1
ATOM 845 N N . LEU A 1 109 ? -11.846 1.490 20.513 1.00 87.50 109 LEU A N 1
ATOM 846 C CA . LEU A 1 109 ? -11.502 0.269 21.256 1.00 87.50 109 LEU A CA 1
ATOM 847 C C . LEU A 1 109 ? -10.826 0.530 22.613 1.00 87.50 109 LEU A C 1
ATOM 849 O O . LEU A 1 109 ? -10.921 -0.294 23.523 1.00 87.50 109 LEU A O 1
ATOM 853 N N . GLU A 1 110 ? -10.111 1.644 22.766 1.00 86.00 110 GLU A N 1
ATOM 854 C CA . GLU A 1 110 ? -9.449 2.012 24.022 1.00 86.00 110 GLU A CA 1
ATOM 855 C C . GLU A 1 110 ? -10.381 2.736 24.999 1.00 86.00 110 GLU A C 1
ATOM 857 O O . GLU A 1 110 ? -10.192 2.623 26.214 1.00 86.00 110 GLU A O 1
ATOM 862 N N . SER A 1 111 ? -11.405 3.437 24.498 1.00 76.12 111 SER A N 1
ATOM 863 C CA . SER A 1 111 ? -12.387 4.153 25.326 1.00 76.12 111 SER A CA 1
ATOM 864 C C . SER A 1 111 ? -13.171 3.232 26.274 1.00 76.12 111 SER A C 1
ATOM 866 O O . SER A 1 111 ? -13.737 3.708 27.258 1.00 76.12 111 SER A O 1
ATOM 868 N N . ASP A 1 112 ? -13.180 1.928 26.006 1.00 65.00 112 ASP A N 1
ATOM 869 C CA . ASP A 1 112 ? -13.936 0.908 26.738 1.00 65.00 112 ASP A CA 1
ATOM 870 C C . ASP A 1 112 ? -13.178 0.267 27.910 1.00 65.00 112 ASP A C 1
ATOM 872 O O . ASP A 1 112 ? -13.681 -0.646 28.560 1.00 65.00 112 ASP A O 1
ATOM 876 N N . LEU A 1 113 ? -11.971 0.743 28.225 1.00 60.41 113 LEU A N 1
ATOM 877 C CA . LEU A 1 113 ? -11.077 0.133 29.221 1.00 60.41 113 LEU A CA 1
ATOM 878 C C . LEU A 1 113 ? -11.324 0.589 30.676 1.00 60.41 113 LEU A C 1
ATOM 880 O O . LEU A 1 113 ? -10.446 0.458 31.531 1.00 60.41 113 LEU A O 1
ATOM 884 N N . GLY A 1 114 ? -12.500 1.141 30.980 1.00 61.28 114 GLY A N 1
ATOM 885 C CA . GLY A 1 114 ? -12.886 1.512 32.345 1.00 61.28 114 GLY A CA 1
ATOM 886 C C . GLY A 1 114 ? -13.510 0.342 33.114 1.00 61.28 114 GLY A C 1
ATOM 887 O O . GLY A 1 114 ? -14.312 -0.400 32.560 1.00 61.28 114 GLY A O 1
ATOM 888 N N . ALA A 1 115 ? -13.237 0.229 34.421 1.00 57.44 115 ALA A N 1
ATOM 889 C CA . ALA A 1 115 ? -13.756 -0.828 35.314 1.00 57.44 115 ALA A CA 1
ATOM 890 C C . ALA A 1 115 ? -15.301 -0.883 35.467 1.00 57.44 115 ALA A C 1
ATOM 892 O O . ALA A 1 115 ? -15.823 -1.682 36.238 1.00 57.44 115 ALA A O 1
ATOM 893 N N . ALA A 1 116 ? -16.034 -0.028 34.750 1.00 58.72 116 ALA A N 1
ATOM 894 C CA . ALA A 1 116 ? -17.492 0.062 34.732 1.00 58.72 116 ALA A CA 1
ATOM 895 C C . ALA A 1 116 ? -18.036 0.293 33.305 1.00 58.72 116 ALA 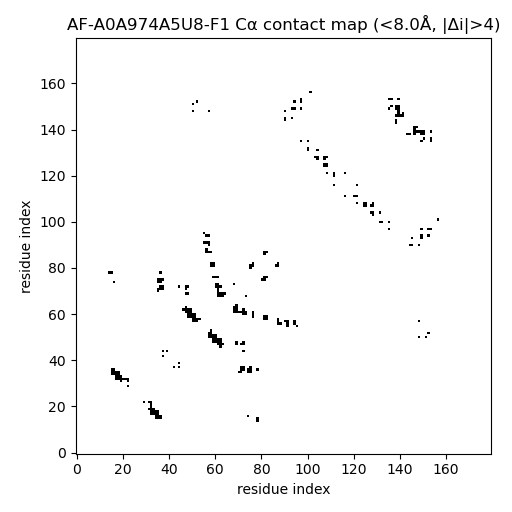A C 1
ATOM 897 O O . ALA A 1 116 ? -19.038 0.987 33.132 1.00 58.72 116 ALA A O 1
ATOM 898 N N . ALA A 1 117 ? -17.350 -0.214 32.274 1.00 68.81 117 ALA A N 1
ATOM 899 C CA . ALA A 1 117 ? -17.802 -0.066 30.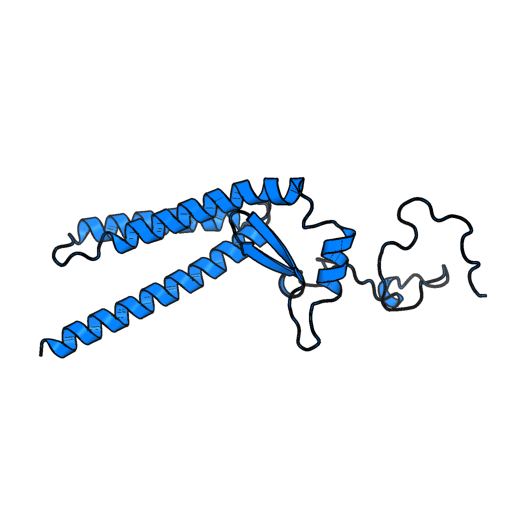894 1.00 68.81 117 ALA A CA 1
ATOM 900 C C . ALA A 1 117 ? -19.119 -0.828 30.660 1.00 68.81 117 ALA A C 1
ATOM 902 O O . ALA A 1 117 ? -19.231 -2.022 30.943 1.00 68.81 117 ALA A O 1
ATOM 903 N N . ASP A 1 118 ? -20.127 -0.115 30.157 1.00 80.81 118 ASP A N 1
ATOM 904 C CA . ASP A 1 118 ? -21.431 -0.671 29.800 1.00 80.81 118 ASP A CA 1
ATOM 905 C C . ASP A 1 118 ? -21.276 -1.660 28.625 1.00 80.81 118 ASP A C 1
ATOM 907 O O . ASP A 1 118 ? -20.803 -1.254 27.558 1.00 80.81 118 ASP A O 1
ATOM 911 N N . PRO A 1 119 ? -21.699 -2.935 28.759 1.00 82.12 119 PRO A N 1
ATOM 912 C CA . PRO A 1 119 ? -21.653 -3.910 27.669 1.00 82.12 119 PRO A CA 1
ATOM 913 C C . PRO A 1 119 ? -22.315 -3.435 26.367 1.00 82.12 119 PRO A C 1
ATOM 915 O O . PRO A 1 119 ? -21.875 -3.812 25.279 1.00 82.12 119 PRO A O 1
ATOM 918 N N . ALA A 1 120 ? -23.356 -2.598 26.452 1.00 85.31 120 ALA A N 1
ATOM 919 C CA . ALA A 1 120 ? -24.004 -2.030 25.273 1.00 85.31 120 ALA A CA 1
ATOM 920 C C . ALA A 1 120 ? -23.106 -1.014 24.545 1.00 85.31 120 ALA A C 1
ATOM 922 O O . ALA A 1 120 ? -23.110 -0.960 23.313 1.00 85.31 120 ALA A O 1
ATOM 923 N N . LEU A 1 121 ? -22.313 -0.241 25.293 1.00 83.88 121 LEU A N 1
ATOM 924 C CA . LEU A 1 121 ? -21.364 0.725 24.741 1.00 83.88 121 LEU A CA 1
ATOM 925 C C . LEU A 1 121 ? -20.195 0.015 24.046 1.00 83.88 121 LEU A C 1
ATOM 927 O O . LEU A 1 121 ? -19.876 0.350 22.906 1.00 83.88 121 LEU A O 1
ATOM 931 N N . ILE A 1 122 ? -19.665 -1.044 24.667 1.00 83.12 122 ILE A N 1
ATOM 932 C CA . ILE A 1 122 ? -18.620 -1.899 24.078 1.00 83.12 122 ILE A CA 1
ATOM 933 C C . ILE A 1 122 ? -19.086 -2.471 22.733 1.00 83.12 122 ILE A C 1
ATOM 935 O O . ILE A 1 122 ? -18.381 -2.401 21.725 1.00 83.12 122 ILE A O 1
ATOM 939 N N . ALA A 1 123 ? -20.307 -3.013 22.680 1.00 85.50 123 ALA A N 1
ATOM 940 C CA . ALA A 1 123 ? -20.863 -3.556 21.443 1.00 85.50 123 ALA A CA 1
ATOM 941 C C . ALA A 1 123 ? -20.980 -2.491 20.335 1.00 85.50 123 ALA A C 1
ATOM 943 O O . ALA A 1 123 ? -20.736 -2.786 19.160 1.00 85.50 123 ALA A O 1
ATOM 944 N N . LEU A 1 124 ? -21.320 -1.249 20.698 1.00 88.50 124 LEU A N 1
ATOM 945 C CA . LEU A 1 124 ? -21.413 -0.128 19.765 1.00 88.50 124 LEU A CA 1
ATOM 946 C C . LEU A 1 124 ? -20.039 0.263 19.208 1.00 88.50 124 LEU A C 1
AT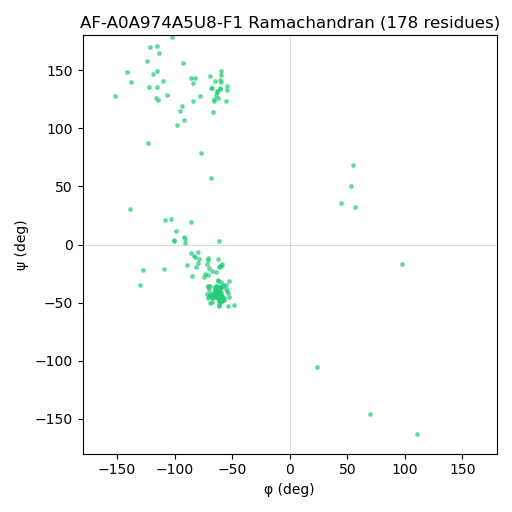OM 948 O O . LEU A 1 124 ? -19.906 0.427 17.991 1.00 88.50 124 LEU A O 1
ATOM 952 N N . HIS A 1 125 ? -19.011 0.368 20.051 1.00 88.50 125 HIS A N 1
ATOM 953 C CA . HIS A 1 125 ? -17.651 0.681 19.607 1.00 88.50 125 HIS A CA 1
ATOM 954 C C . HIS A 1 125 ? -17.054 -0.426 18.738 1.00 88.50 125 HIS A C 1
ATOM 956 O O . HIS A 1 125 ? -16.497 -0.136 17.678 1.00 88.50 125 HIS A O 1
ATOM 962 N N . VAL A 1 126 ? -17.272 -1.698 19.086 1.00 87.75 126 VAL A N 1
ATOM 963 C CA . VAL A 1 126 ? -16.882 -2.831 18.232 1.00 87.75 126 VAL A CA 1
ATOM 964 C C . VAL A 1 126 ? -17.577 -2.752 16.869 1.00 87.75 126 VAL A C 1
ATOM 966 O O . VAL A 1 126 ? -16.936 -2.923 15.830 1.00 87.75 126 VAL A O 1
ATOM 969 N N . GLN A 1 127 ? -18.875 -2.440 16.829 1.00 89.69 127 GLN A N 1
ATOM 970 C CA . GLN A 1 127 ? -19.597 -2.284 15.566 1.00 89.69 127 GLN A CA 1
ATOM 971 C C . GLN A 1 127 ? -19.071 -1.099 14.732 1.00 89.69 127 GLN A C 1
ATOM 973 O O . GLN A 1 127 ? -18.953 -1.215 13.507 1.00 89.69 127 GLN A O 1
ATOM 978 N N . SER A 1 128 ? -18.740 0.026 15.375 1.00 91.50 128 SER A N 1
ATOM 979 C CA . SER A 1 128 ? -18.096 1.188 14.742 1.00 91.50 128 SER A CA 1
ATOM 980 C C . SER A 1 128 ? -16.745 0.801 14.134 1.00 91.50 128 SER A C 1
ATOM 982 O O . SER A 1 128 ? -16.512 1.041 12.945 1.00 91.50 128 SER A O 1
ATOM 984 N N . ALA A 1 129 ? -15.894 0.117 14.903 1.00 91.62 129 ALA A N 1
ATOM 985 C CA . ALA A 1 129 ? -14.594 -0.363 14.455 1.00 91.62 129 ALA A CA 1
ATOM 986 C C . ALA A 1 129 ? -14.711 -1.296 13.240 1.00 91.62 129 ALA A C 1
ATOM 988 O O . ALA A 1 129 ? -14.047 -1.074 12.226 1.00 91.62 129 ALA A O 1
ATOM 989 N N . LEU A 1 130 ? -15.617 -2.280 13.281 1.00 91.62 130 LEU A N 1
ATOM 990 C CA . LEU A 1 130 ? -15.856 -3.197 12.159 1.00 91.62 130 LEU A CA 1
ATOM 991 C C . LEU A 1 130 ? -16.308 -2.464 10.891 1.00 91.62 130 LEU A C 1
ATOM 993 O O . LEU A 1 130 ? -15.851 -2.785 9.792 1.00 91.62 130 LEU A O 1
ATOM 997 N N . ARG A 1 131 ? -17.176 -1.453 11.024 1.00 94.75 131 ARG A N 1
ATOM 998 C CA . ARG A 1 131 ? -17.601 -0.627 9.885 1.00 94.75 131 ARG A CA 1
ATOM 999 C C . ARG A 1 131 ? -16.413 0.106 9.263 1.00 94.75 131 ARG A C 1
ATOM 1001 O O . ARG A 1 131 ? -16.236 0.046 8.051 1.00 94.75 131 ARG A O 1
ATOM 1008 N N . ARG A 1 132 ? -15.566 0.728 10.086 1.00 95.62 132 ARG A N 1
ATOM 1009 C CA . ARG A 1 132 ? -14.372 1.448 9.618 1.00 95.62 132 ARG A CA 1
ATOM 1010 C C . ARG A 1 132 ? -13.359 0.520 8.951 1.00 95.62 132 ARG A C 1
ATOM 1012 O O . ARG A 1 132 ? -12.787 0.895 7.932 1.00 95.62 132 ARG A O 1
ATOM 1019 N N . ILE A 1 133 ? -13.167 -0.694 9.473 1.00 95.31 133 ILE A N 1
ATOM 1020 C CA . ILE A 1 133 ? -12.318 -1.713 8.834 1.00 95.31 133 ILE A CA 1
ATOM 1021 C C . ILE A 1 133 ? -12.868 -2.067 7.450 1.00 95.31 133 ILE A C 1
ATOM 1023 O O . ILE A 1 133 ? -12.109 -2.108 6.484 1.00 95.31 133 ILE A O 1
ATOM 1027 N N . ASN A 1 134 ? -14.182 -2.268 7.321 1.00 94.62 134 ASN A N 1
ATOM 1028 C CA . ASN A 1 134 ? -14.800 -2.535 6.021 1.00 94.62 134 ASN A CA 1
ATOM 1029 C C . ASN A 1 134 ? -14.602 -1.374 5.036 1.00 94.62 134 ASN A C 1
ATOM 1031 O O . ASN A 1 134 ? -14.304 -1.615 3.867 1.00 94.62 134 ASN A O 1
ATOM 1035 N N . ASP A 1 135 ? -14.703 -0.126 5.494 1.00 93.88 135 ASP A N 1
ATOM 1036 C CA . ASP A 1 135 ? -14.428 1.053 4.661 1.00 93.88 135 ASP A CA 1
ATOM 1037 C C . ASP A 1 135 ? -12.955 1.118 4.222 1.00 93.88 135 ASP A C 1
ATOM 1039 O O . ASP A 1 135 ? -12.650 1.462 3.078 1.00 93.88 135 ASP A O 1
ATOM 1043 N N . MET A 1 136 ? -12.020 0.734 5.097 1.00 97.06 136 MET A N 1
ATOM 1044 C CA . MET A 1 136 ? -10.604 0.619 4.735 1.00 97.06 136 MET A CA 1
ATOM 1045 C C . MET A 1 136 ? -10.384 -0.481 3.686 1.00 97.06 136 MET A C 1
ATOM 1047 O O . MET A 1 136 ? -9.730 -0.229 2.675 1.00 97.06 136 MET A O 1
ATOM 1051 N N . LYS A 1 137 ? -10.995 -1.660 3.863 1.00 96.25 137 LYS A N 1
ATOM 1052 C CA . LYS A 1 137 ? -10.896 -2.790 2.920 1.00 96.25 137 LYS A CA 1
ATOM 1053 C C . LYS A 1 137 ? -11.456 -2.478 1.537 1.00 96.25 137 LYS A C 1
ATOM 1055 O O . LYS A 1 137 ? -10.925 -2.978 0.548 1.00 96.25 137 LYS A O 1
ATOM 1060 N N . GLN A 1 138 ? -12.470 -1.618 1.438 1.00 95.75 138 GLN A N 1
ATOM 1061 C CA . GLN A 1 138 ? -12.968 -1.152 0.141 1.00 95.75 138 GLN A CA 1
ATOM 1062 C C . GLN A 1 138 ? -11.870 -0.464 -0.678 1.00 95.75 138 GLN A C 1
ATOM 1064 O O . GLN A 1 138 ? -11.830 -0.654 -1.889 1.00 95.75 138 GLN A O 1
ATOM 1069 N N . SER A 1 139 ? -10.941 0.255 -0.033 1.00 96.12 139 SER A N 1
ATOM 1070 C CA . SER A 1 139 ? -9.812 0.925 -0.704 1.00 96.12 139 SER A CA 1
ATOM 1071 C C . SER A 1 139 ? -8.752 -0.051 -1.234 1.00 96.12 139 SER A C 1
ATOM 1073 O O . SER A 1 139 ? -7.912 0.341 -2.039 1.00 96.12 139 SER A O 1
ATOM 1075 N N . CYS A 1 140 ? -8.789 -1.320 -0.817 1.00 97.31 140 CYS A N 1
ATOM 1076 C CA . CYS A 1 140 ? -7.859 -2.358 -1.260 1.00 97.31 140 CYS A CA 1
ATOM 1077 C C . CYS A 1 140 ? -8.299 -3.045 -2.564 1.00 97.31 140 CYS A C 1
ATOM 1079 O O . CYS A 1 140 ? -7.552 -3.873 -3.085 1.00 97.31 140 CYS A O 1
ATOM 1081 N N . GLY A 1 141 ? -9.502 -2.761 -3.081 1.00 96.19 141 GLY A N 1
ATOM 1082 C CA . GLY A 1 141 ? -10.015 -3.389 -4.305 1.00 96.19 141 GLY A CA 1
ATOM 1083 C C . GLY A 1 141 ? -9.121 -3.115 -5.527 1.00 96.19 141 GLY A C 1
ATOM 1084 O O . GLY A 1 141 ? -8.564 -2.026 -5.618 1.00 96.19 141 GLY A O 1
ATOM 1085 N N . PRO A 1 142 ? -8.981 -4.054 -6.482 1.00 93.69 142 PRO A N 1
ATOM 1086 C CA . PRO A 1 142 ? -8.039 -3.925 -7.605 1.00 93.69 142 PRO A CA 1
ATOM 1087 C C . PRO A 1 142 ? -8.306 -2.696 -8.488 1.00 93.69 142 PRO A C 1
ATOM 1089 O O . PRO A 1 142 ? -7.365 -2.076 -8.970 1.00 93.69 142 PRO A O 1
ATOM 1092 N N . GLU A 1 143 ? -9.573 -2.295 -8.612 1.00 95.19 143 GLU A N 1
ATOM 1093 C CA . GLU A 1 143 ? -10.011 -1.118 -9.378 1.00 95.19 143 GLU A CA 1
ATOM 1094 C C . GLU A 1 143 ? -9.821 0.212 -8.628 1.00 95.19 143 GLU A C 1
ATOM 1096 O O . GLU A 1 143 ? -10.084 1.285 -9.172 1.00 95.19 143 GLU A O 1
ATOM 1101 N N . GLN A 1 144 ? -9.416 0.168 -7.356 1.00 96.44 144 GLN A N 1
ATOM 1102 C CA . GLN A 1 144 ? -9.217 1.378 -6.569 1.00 96.44 144 GLN A CA 1
ATOM 1103 C C . GLN A 1 144 ? -7.850 2.004 -6.853 1.00 96.44 144 GLN A C 1
ATOM 1105 O O . GLN A 1 144 ? -6.843 1.301 -6.990 1.00 96.44 144 GLN A O 1
ATOM 1110 N N . PRO A 1 145 ? -7.768 3.345 -6.877 1.00 95.38 145 PRO A N 1
ATOM 1111 C CA . PRO A 1 145 ? -6.491 4.028 -6.982 1.00 95.38 145 PRO A CA 1
ATOM 1112 C C . PRO A 1 145 ? -5.593 3.666 -5.797 1.00 95.38 145 PRO A C 1
ATOM 1114 O O . PRO A 1 145 ? -6.015 3.705 -4.644 1.00 95.38 145 PRO A O 1
ATOM 1117 N N . PHE A 1 146 ? -4.327 3.363 -6.089 1.00 95.69 146 PHE A N 1
ATOM 1118 C CA . PHE A 1 146 ? -3.316 3.019 -5.082 1.00 95.69 146 PHE A CA 1
ATOM 1119 C C . PHE A 1 146 ? -3.710 1.823 -4.193 1.00 95.69 146 PHE A C 1
ATOM 1121 O O . PHE A 1 146 ? -3.316 1.760 -3.029 1.00 95.69 146 PHE A O 1
ATOM 1128 N N . SER A 1 147 ? -4.456 0.862 -4.744 1.00 96.38 147 SER A N 1
ATOM 1129 C CA . SER A 1 147 ? -4.946 -0.327 -4.037 1.00 96.38 147 SER A CA 1
ATOM 1130 C C . SER A 1 147 ? -3.843 -1.155 -3.371 1.00 96.38 147 SER A C 1
ATOM 1132 O O . SER A 1 147 ? -4.021 -1.586 -2.235 1.00 96.38 147 SER A O 1
ATOM 1134 N N . ALA A 1 148 ? -2.678 -1.305 -4.011 1.00 95.38 148 ALA A N 1
ATOM 1135 C CA . ALA A 1 148 ? -1.518 -1.985 -3.422 1.00 95.38 148 ALA A CA 1
ATOM 1136 C C . ALA A 1 148 ? -0.989 -1.271 -2.159 1.00 95.38 148 ALA A C 1
ATOM 1138 O O . ALA A 1 148 ? -0.698 -1.913 -1.155 1.00 95.38 148 ALA A O 1
ATOM 1139 N N . MET A 1 149 ? -0.935 0.068 -2.169 1.00 96.56 149 MET A N 1
ATOM 1140 C CA . MET A 1 149 ? -0.566 0.860 -0.988 1.00 96.56 149 MET A CA 1
ATOM 1141 C C . MET A 1 149 ? -1.618 0.724 0.117 1.00 96.56 149 MET A C 1
ATOM 1143 O O . MET A 1 149 ? -1.271 0.594 1.289 1.00 96.56 149 MET A O 1
ATOM 1147 N N . ALA A 1 150 ? -2.903 0.787 -0.244 1.00 96.94 150 ALA A N 1
ATOM 1148 C CA . ALA A 1 150 ? -3.990 0.648 0.717 1.00 96.94 150 ALA A CA 1
ATOM 1149 C C . ALA A 1 150 ? -3.963 -0.728 1.390 1.00 96.94 150 ALA A C 1
ATOM 1151 O O . ALA A 1 150 ? -4.093 -0.805 2.607 1.00 96.94 150 ALA A O 1
ATOM 1152 N N . ARG A 1 151 ? -3.718 -1.786 0.612 1.00 96.62 151 ARG A N 1
ATOM 1153 C CA . ARG A 1 151 ? -3.573 -3.158 1.100 1.00 96.62 151 ARG A CA 1
ATOM 1154 C C . ARG A 1 151 ? -2.406 -3.298 2.063 1.00 96.62 151 ARG A C 1
ATOM 1156 O O . ARG A 1 151 ? -2.638 -3.674 3.201 1.00 96.62 151 ARG A O 1
ATOM 1163 N N . ALA A 1 152 ? -1.213 -2.853 1.670 1.00 95.31 152 ALA A N 1
ATOM 1164 C CA . ALA A 1 152 ? -0.045 -2.873 2.549 1.00 95.31 152 ALA A CA 1
ATOM 1165 C C . ALA A 1 152 ? -0.300 -2.145 3.884 1.00 95.31 152 ALA A C 1
ATOM 1167 O O . ALA A 1 152 ? 0.096 -2.627 4.945 1.00 95.31 152 ALA A O 1
ATOM 1168 N N . PHE A 1 153 ? -1.013 -1.013 3.854 1.00 96.25 153 PHE A N 1
ATOM 1169 C CA . PHE A 1 153 ? -1.395 -0.297 5.071 1.00 96.25 153 PHE A CA 1
ATOM 1170 C C . PHE A 1 153 ? -2.409 -1.075 5.923 1.00 96.25 153 PHE A C 1
ATOM 1172 O O . PHE A 1 153 ? -2.268 -1.134 7.144 1.00 96.25 153 PHE A O 1
ATOM 1179 N N . VAL A 1 154 ? -3.453 -1.628 5.298 1.00 96.44 154 VAL A N 1
ATOM 1180 C CA . VAL A 1 154 ? -4.506 -2.383 5.989 1.00 96.44 154 VAL A CA 1
ATOM 1181 C C . VAL A 1 154 ? -3.940 -3.653 6.607 1.00 96.44 154 VAL A C 1
ATOM 1183 O O . VAL A 1 154 ? -4.196 -3.886 7.780 1.00 96.44 154 VAL A O 1
ATOM 1186 N N . ASP A 1 155 ? -3.120 -4.409 5.883 1.00 95.38 155 ASP A N 1
ATOM 1187 C CA . ASP A 1 155 ? -2.516 -5.653 6.367 1.00 95.38 155 ASP A CA 1
ATOM 1188 C C . ASP A 1 155 ? -1.580 -5.387 7.557 1.00 95.38 155 ASP A C 1
ATOM 1190 O O . ASP A 1 155 ? -1.636 -6.079 8.576 1.00 95.38 155 ASP A O 1
ATOM 1194 N N . ALA A 1 156 ? -0.770 -4.321 7.485 1.00 94.38 156 ALA A N 1
ATOM 1195 C CA . ALA A 1 156 ? 0.066 -3.896 8.606 1.00 94.38 156 ALA A CA 1
ATOM 1196 C C . ALA A 1 156 ? -0.775 -3.516 9.837 1.00 94.38 156 ALA A C 1
ATOM 1198 O O . ALA A 1 156 ? -0.428 -3.870 10.967 1.00 94.38 156 ALA A O 1
ATOM 1199 N N . PHE A 1 157 ? -1.895 -2.819 9.629 1.00 95.75 157 PHE A N 1
ATOM 1200 C CA . PHE A 1 157 ? -2.801 -2.458 10.713 1.00 95.75 157 PHE A CA 1
ATOM 1201 C C . PHE A 1 157 ? -3.566 -3.665 11.278 1.00 95.75 157 PHE A C 1
ATOM 1203 O O . PHE A 1 157 ? -3.765 -3.742 12.487 1.00 95.75 157 PHE A O 1
ATOM 1210 N N . GLU A 1 158 ? -3.958 -4.638 10.456 1.00 94.62 158 GLU A N 1
ATOM 1211 C CA . GLU A 1 158 ? -4.547 -5.891 10.939 1.00 94.62 158 GLU A CA 1
ATOM 1212 C C . GLU A 1 158 ? -3.571 -6.649 11.847 1.00 94.62 158 GLU A C 1
ATOM 1214 O O . GLU A 1 158 ? -3.970 -7.111 12.917 1.00 94.62 158 GLU A O 1
ATOM 1219 N N . GLY A 1 159 ? -2.289 -6.714 11.472 1.00 94.44 159 GLY A N 1
ATOM 1220 C CA . GLY A 1 159 ? -1.239 -7.282 12.321 1.00 94.44 159 GLY A CA 1
ATOM 1221 C C . GLY A 1 159 ? -1.075 -6.532 13.648 1.00 94.44 159 GLY A C 1
ATOM 1222 O O . GLY A 1 159 ? -0.976 -7.154 14.708 1.00 94.44 159 GLY A O 1
ATOM 1223 N N . GLU A 1 160 ? -1.114 -5.197 13.615 1.00 94.25 160 GLU A N 1
ATOM 1224 C CA . GLU A 1 160 ? -1.102 -4.364 14.823 1.00 94.25 160 GLU A CA 1
ATOM 1225 C C . GLU A 1 160 ? -2.308 -4.653 15.731 1.00 94.25 160 GLU A C 1
ATOM 1227 O O . GLU A 1 160 ? -2.145 -4.862 16.935 1.00 94.25 160 GLU A O 1
ATOM 1232 N N . LEU A 1 161 ? -3.514 -4.701 15.161 1.00 92.38 161 LEU A N 1
ATOM 1233 C CA . LEU A 1 161 ? -4.748 -4.947 15.900 1.00 92.38 161 LEU A CA 1
ATOM 1234 C C . LEU A 1 161 ? -4.743 -6.336 16.546 1.00 92.38 161 LEU A C 1
ATOM 1236 O O . LEU A 1 161 ? -5.110 -6.476 17.712 1.00 92.38 161 LEU A O 1
ATOM 1240 N N . GLN A 1 162 ? -4.273 -7.358 15.827 1.00 91.75 162 GLN A N 1
ATOM 1241 C CA . GLN A 1 162 ? -4.102 -8.703 16.375 1.00 91.75 162 GLN A CA 1
ATOM 1242 C C . GLN A 1 162 ? -3.131 -8.708 17.559 1.00 91.75 162 GLN A C 1
ATOM 1244 O O . GLN A 1 162 ? -3.448 -9.279 18.605 1.00 91.75 162 GLN A O 1
ATOM 1249 N N . ALA A 1 163 ? -1.977 -8.048 17.431 1.00 92.50 163 ALA A N 1
ATOM 1250 C CA . ALA A 1 163 ? -1.002 -7.948 18.514 1.00 92.50 163 ALA A CA 1
ATOM 1251 C C . ALA A 1 163 ? -1.584 -7.229 19.744 1.00 92.50 163 ALA A C 1
ATOM 1253 O O . ALA A 1 163 ? -1.421 -7.700 20.872 1.00 92.50 163 ALA A O 1
ATOM 1254 N N . TRP A 1 164 ? -2.320 -6.135 19.529 1.00 91.00 164 TRP A N 1
ATOM 1255 C CA . TRP A 1 164 ? -3.020 -5.410 20.589 1.00 91.00 164 TRP A CA 1
ATOM 1256 C C . TRP A 1 164 ? -4.060 -6.294 21.295 1.00 91.00 164 TRP A C 1
ATOM 1258 O O . TRP A 1 164 ? -4.051 -6.380 22.523 1.00 91.00 164 TRP A O 1
ATOM 1268 N N . MET A 1 165 ? -4.898 -7.021 20.545 1.00 87.00 165 MET A N 1
ATOM 1269 C CA . MET A 1 165 ? -5.906 -7.928 21.111 1.00 87.00 165 MET A CA 1
ATOM 1270 C C . MET A 1 165 ? -5.272 -9.041 21.953 1.00 87.00 165 MET A C 1
ATOM 1272 O O . MET A 1 165 ? -5.748 -9.332 23.049 1.00 87.00 165 MET A O 1
ATOM 1276 N N . GLN A 1 166 ? -4.183 -9.650 21.473 1.00 88.44 166 GLN A N 1
ATOM 1277 C CA . GLN A 1 166 ? -3.473 -10.691 22.222 1.00 88.44 166 GLN A CA 1
ATOM 1278 C C . GLN A 1 166 ? -2.876 -10.146 23.524 1.00 88.44 166 GLN A C 1
ATOM 1280 O O . GLN A 1 166 ? -3.022 -10.769 24.575 1.00 88.44 166 GLN A O 1
ATOM 1285 N N . ALA A 1 167 ? -2.261 -8.960 23.484 1.00 87.81 167 ALA A N 1
ATOM 1286 C CA . ALA A 1 167 ? -1.720 -8.315 24.678 1.00 87.81 167 ALA A CA 1
ATOM 1287 C C . ALA A 1 167 ? -2.808 -8.027 25.729 1.00 87.81 167 ALA A C 1
ATOM 1289 O O . ALA A 1 167 ? -2.564 -8.184 26.927 1.00 87.81 167 ALA A O 1
ATOM 1290 N N . LYS A 1 168 ? -4.019 -7.654 25.293 1.00 82.81 168 LYS A N 1
ATOM 1291 C CA . LYS A 1 168 ? -5.173 -7.444 26.181 1.00 82.81 168 LYS A CA 1
ATOM 1292 C C . LYS A 1 168 ? -5.665 -8.741 26.817 1.00 82.81 168 LYS A C 1
ATOM 1294 O O . LYS A 1 168 ? -5.741 -8.814 28.037 1.00 82.81 168 LYS A O 1
ATOM 1299 N N . LEU A 1 169 ? -5.878 -9.789 26.020 1.00 79.69 169 LEU A N 1
ATOM 1300 C CA . LEU A 1 169 ? -6.318 -11.096 26.526 1.00 79.69 169 LEU A CA 1
ATOM 1301 C C . LEU A 1 169 ? -5.354 -11.692 27.564 1.00 79.69 169 LEU A C 1
ATOM 1303 O O . LEU A 1 169 ? -5.786 -12.361 28.501 1.00 79.69 169 LEU A O 1
ATOM 1307 N N . VAL A 1 170 ? -4.045 -11.475 27.401 1.00 81.69 170 VAL A N 1
ATOM 1308 C CA . VAL A 1 170 ? -3.041 -11.917 28.380 1.00 81.69 170 VAL A CA 1
ATOM 1309 C C . VAL A 1 170 ? -3.160 -11.133 29.687 1.00 81.69 170 VAL A C 1
ATOM 1311 O O . VAL A 1 170 ? -3.082 -11.736 30.756 1.00 81.69 170 VAL A O 1
ATOM 1314 N N . ARG A 1 171 ? -3.367 -9.813 29.619 1.00 76.19 171 ARG A N 1
ATOM 1315 C CA . ARG A 1 171 ? -3.504 -8.958 30.804 1.00 76.19 171 ARG A CA 1
ATOM 1316 C C . ARG A 1 171 ? -4.707 -9.356 31.661 1.00 76.19 171 ARG A C 1
ATOM 1318 O O . ARG A 1 171 ? -4.538 -9.522 32.866 1.00 76.19 171 ARG A O 1
ATOM 1325 N N . ASP A 1 172 ? -5.862 -9.575 31.041 1.00 71.88 172 ASP A N 1
ATOM 1326 C CA . ASP A 1 172 ? -7.095 -9.921 31.759 1.00 71.88 172 ASP A CA 1
ATOM 1327 C C . ASP A 1 172 ? -6.940 -11.246 32.531 1.00 71.88 172 ASP A C 1
ATOM 1329 O O . ASP A 1 172 ? -7.312 -11.340 33.698 1.00 71.88 172 ASP A O 1
ATOM 1333 N N . ARG A 1 173 ? -6.270 -12.247 31.936 1.00 71.81 173 ARG A N 1
ATOM 1334 C CA . ARG A 1 173 ? -5.973 -13.532 32.604 1.00 71.81 173 ARG A CA 1
ATOM 1335 C C . ARG A 1 173 ? -5.041 -13.386 33.808 1.00 71.81 173 ARG A C 1
ATOM 1337 O O . ARG A 1 173 ? -5.177 -14.127 34.780 1.00 71.81 173 ARG A O 1
ATOM 1344 N N . VAL A 1 174 ? -4.073 -12.469 33.741 1.00 72.50 174 VAL A N 1
ATOM 1345 C CA . VAL A 1 174 ? -3.143 -12.211 34.851 1.00 72.50 174 VAL A CA 1
ATOM 1346 C C . VAL A 1 174 ? -3.873 -11.525 36.009 1.00 72.50 174 VAL A C 1
ATOM 1348 O O . VAL A 1 174 ? -3.709 -11.955 37.151 1.00 72.50 174 VAL A O 1
ATOM 1351 N N . GLU A 1 175 ? -4.716 -10.525 35.731 1.00 69.44 175 GLU A N 1
ATOM 1352 C CA . GLU A 1 175 ? -5.516 -9.821 36.749 1.00 69.44 175 GLU A CA 1
ATOM 1353 C C . GLU A 1 175 ? -6.530 -10.758 37.447 1.00 69.44 175 GLU A C 1
ATOM 1355 O O . GLU A 1 175 ? -6.710 -10.681 38.666 1.00 69.44 175 GLU A O 1
ATOM 1360 N N . GLU A 1 176 ? -7.110 -11.713 36.713 1.00 62.19 176 GLU A N 1
ATOM 1361 C CA . GLU A 1 176 ? -8.027 -12.732 37.249 1.00 62.19 176 GLU A CA 1
ATOM 1362 C C . GLU A 1 176 ? -7.300 -13.757 38.149 1.00 62.19 176 GLU A C 1
ATOM 1364 O O . GLU A 1 176 ? -7.782 -14.106 39.229 1.00 62.19 176 GLU A O 1
ATOM 1369 N N . SER A 1 177 ? -6.082 -14.169 37.772 1.00 60.34 177 SER A N 1
ATOM 1370 C CA . SER A 1 177 ? -5.252 -15.091 38.568 1.00 60.34 177 SER A CA 1
ATOM 1371 C C . SER A 1 177 ? -4.628 -14.471 39.826 1.00 60.34 177 SER A C 1
ATOM 1373 O O . SER A 1 177 ? -4.346 -15.191 40.777 1.00 60.34 177 SER A O 1
ATOM 1375 N N . ALA A 1 178 ? -4.422 -13.150 39.855 1.00 62.56 178 ALA A N 1
ATOM 1376 C CA . ALA A 1 178 ? -3.892 -12.429 41.018 1.00 62.56 178 ALA A CA 1
ATOM 1377 C C . ALA A 1 178 ? -4.964 -12.101 42.077 1.00 62.56 178 ALA A C 1
ATOM 1379 O O . ALA A 1 178 ? -4.628 -11.666 43.178 1.00 62.56 178 ALA A O 1
ATOM 1380 N N . SER A 1 179 ? -6.242 -12.296 41.738 1.00 54.72 179 SER A N 1
ATOM 1381 C CA . SER A 1 179 ? -7.396 -12.039 42.609 1.00 54.72 179 SER A CA 1
ATOM 1382 C C . SER A 1 179 ? -7.960 -13.310 43.270 1.00 54.72 179 SER A C 1
ATOM 1384 O O . SER A 1 179 ? -8.972 -13.223 43.968 1.00 54.72 179 SER A O 1
ATOM 1386 N N . THR A 1 180 ? -7.323 -14.471 43.056 1.00 49.69 180 THR A N 1
ATOM 1387 C CA . THR A 1 180 ? -7.669 -15.781 43.649 1.00 49.69 180 THR A CA 1
ATOM 1388 C C . THR A 1 180 ? -6.600 -16.216 44.645 1.00 49.69 180 THR A C 1
ATOM 1390 O O . THR A 1 180 ? -6.975 -16.733 45.721 1.00 49.69 180 THR A O 1
#

Mean predicted aligned error: 7.87 Å

Sequence (180 aa):
MQATQPRSLMGKATQFPVGAPRLQAISDDHFAEQPYLIDPTRTDPELELLWLHHAGYSIVEAAVCSDGPSILGSETIRCVALNRLDLVQSRTVILNRLKLNRTKIMEDLESDLGAAADPALIALHVQSALRRINDMKQSCGPEQPFSAMARAFVDAFEGELQAWMQAKLVRDRVEESAST

Solvent-accessible surface area (backbone atoms only — not comparable to full-atom values): 10546 Å² total; per-residue (Å²): 135,84,82,78,81,74,95,70,85,66,87,66,75,81,70,73,59,54,78,41,69,78,79,58,102,84,64,88,64,70,66,70,20,40,62,28,57,72,48,75,90,81,39,67,57,75,76,23,40,32,78,42,81,56,99,84,39,51,46,69,44,41,18,77,50,99,94,41,64,28,60,39,21,45,43,31,40,63,72,71,41,65,66,38,65,72,57,28,56,58,48,22,60,55,51,51,54,49,49,52,43,51,53,50,34,51,51,43,65,55,72,51,77,51,102,77,56,52,70,70,57,48,53,50,33,52,52,50,34,54,51,45,50,53,59,49,56,58,42,36,36,88,91,34,84,61,12,71,56,42,37,56,53,50,54,54,47,51,54,50,50,51,52,51,51,52,56,50,59,53,49,54,54,51,60,59,62,74,74,113

pLDDT: mean 86.94, std 12.35, range [38.81, 97.62]

Foldseek 3Di:
DDDDDDPDDDDCRCLFDFDADQDDPPDPPRCNRVTLEDDVVVDPVVQFWDWDDPDQWIDIFTHADPVGGRSSNHSNCVSVVCPPPVNRVVVSVVVVLLVVLLVLLVVLCVVQPDPDRDPVSNVVSVVSNVVSLVVLVVCLDPPHPPNVNSVSSSVVSVVVVVVVVVVVVVVVVVVVVVVD

Organism: NCBI:txid1404411